Protein AF-A0A2G6D8C1-F1 (afdb_monomer_lite)

Secondary structure (DSSP, 8-state):
--HHHHHHHHHHHH-PPPPP--PPP---------------------------------PPPPPPPPEEEEEE-S-SEEETTSEEEEEEEEESTT--TT-EEE-TT-SSEEEEE---TTSEEEEEE-S--SSTT-EEEEEEE-SS-EEEEEEEEEHHHHHHHHS-TT---S-TTT----HHHHHHHHHHHTT------TTTS-B--TT-TTSHHHHTT--S--B--HHHHHHHHHH-HHHH-PPEEE-SSGGGTT--EEEEEESTTSS--EEEEE-SS-BSSS-GGGGGS--SEEEEEE--

Sequence (300 aa):
MPFNEFIAWLRGLFGGRIPPEIVTPTRPTETSPEPEPSAEDDPVAQQQDATSPIVEPTTPAIPPSPRIIAVDTDTDKVPLNQDVVFQVTTRPFAQYQGCTLDLSNTSGAVLVKDIDSNGCFTIRFTKASNTDNDTQAIRVSNADSTVDKRVTVSLMRLFWSNHPGRKNICDETRFANQCAIRMGSALEQSGIKIPLDRRILRRCTTEYRIYKHHKNGLVNGHILAAQELANWINTQTSLFGRRNIVHSKEEILGRSGVIFFRDGWGTTDHIDVWDGASLVGGFPSYFDADFKELWFWDIY

Structure (mmCIF, N/CA/C/O backbone):
data_AF-A0A2G6D8C1-F1
#
_entry.id   AF-A0A2G6D8C1-F1
#
loop_
_atom_site.group_PDB
_atom_site.id
_atom_site.type_symbol
_atom_site.label_atom_id
_atom_site.label_alt_id
_atom_site.label_comp_id
_atom_site.label_asym_id
_atom_site.label_entity_id
_atom_site.label_seq_id
_atom_site.pdbx_PDB_ins_code
_atom_site.Cartn_x
_atom_site.Cartn_y
_atom_site.Cartn_z
_atom_site.occupancy
_atom_site.B_iso_or_equiv
_atom_site.auth_seq_id
_atom_site.auth_comp_id
_atom_site.auth_asym_id
_atom_site.auth_atom_id
_atom_site.pdbx_PDB_model_num
ATOM 1 N N . MET A 1 1 ? 11.924 -10.929 -30.737 1.00 56.34 1 MET A N 1
ATOM 2 C CA . MET A 1 1 ? 10.640 -10.949 -31.469 1.00 56.34 1 MET A CA 1
ATOM 3 C C . MET A 1 1 ? 10.323 -9.527 -31.933 1.00 56.34 1 MET A C 1
ATOM 5 O O . MET A 1 1 ? 10.453 -8.620 -31.116 1.00 56.34 1 MET A O 1
ATOM 9 N N . PRO A 1 2 ? 9.988 -9.287 -33.212 1.00 59.53 2 PRO A N 1
ATOM 10 C CA . PRO A 1 2 ? 9.548 -7.980 -33.704 1.00 59.53 2 PRO A CA 1
ATOM 11 C C . PRO A 1 2 ? 8.230 -7.542 -33.044 1.00 59.53 2 PRO A C 1
ATOM 13 O O . PRO A 1 2 ? 7.376 -8.371 -32.746 1.00 59.53 2 PRO A O 1
ATOM 16 N N . PHE A 1 3 ? 8.025 -6.234 -32.866 1.00 46.84 3 PHE A N 1
ATOM 17 C CA . PHE A 1 3 ? 6.847 -5.663 -32.186 1.00 46.84 3 PHE A CA 1
ATOM 18 C C . PHE A 1 3 ? 5.498 -6.136 -32.769 1.00 46.84 3 PHE A C 1
ATOM 20 O O . PHE A 1 3 ? 4.549 -6.385 -32.029 1.00 46.84 3 PHE A O 1
ATOM 27 N N . ASN A 1 4 ? 5.427 -6.351 -34.086 1.00 46.88 4 ASN A N 1
ATOM 28 C CA . ASN A 1 4 ? 4.216 -6.850 -34.745 1.00 46.88 4 ASN A CA 1
ATOM 29 C C . ASN A 1 4 ? 3.903 -8.320 -34.406 1.00 46.88 4 ASN A C 1
ATOM 31 O O . ASN A 1 4 ? 2.733 -8.695 -34.365 1.00 46.88 4 ASN A O 1
ATOM 35 N N . GLU A 1 5 ? 4.915 -9.138 -34.106 1.00 54.38 5 GLU A N 1
ATOM 36 C CA . GLU A 1 5 ? 4.722 -10.526 -33.664 1.00 54.38 5 GLU A CA 1
ATOM 37 C C . GLU A 1 5 ? 4.299 -10.599 -32.191 1.00 54.38 5 GLU A C 1
ATOM 39 O O . GLU A 1 5 ? 3.484 -11.443 -31.832 1.00 54.38 5 GLU A O 1
ATOM 44 N N . PHE A 1 6 ? 4.748 -9.654 -31.359 1.00 61.19 6 PHE A N 1
ATOM 45 C CA . PHE A 1 6 ? 4.303 -9.529 -29.967 1.00 61.19 6 PHE A CA 1
ATOM 46 C C . PHE A 1 6 ? 2.809 -9.170 -29.863 1.00 61.19 6 PHE A C 1
ATOM 48 O O . PHE A 1 6 ? 2.074 -9.773 -29.080 1.00 61.19 6 PHE A O 1
ATOM 55 N N . ILE A 1 7 ? 2.321 -8.246 -30.702 1.00 67.06 7 ILE A N 1
ATOM 56 C CA . ILE A 1 7 ? 0.888 -7.902 -30.761 1.00 67.06 7 ILE A CA 1
ATOM 57 C C . ILE A 1 7 ? 0.048 -9.068 -31.310 1.00 67.06 7 ILE A C 1
ATOM 59 O O . ILE A 1 7 ? -1.071 -9.292 -30.845 1.00 67.06 7 ILE A O 1
ATOM 63 N N . ALA A 1 8 ? 0.574 -9.834 -32.270 1.00 53.88 8 ALA A N 1
ATOM 64 C CA . ALA A 1 8 ? -0.096 -11.030 -32.784 1.00 53.88 8 ALA A CA 1
ATOM 65 C C . ALA A 1 8 ? -0.181 -12.142 -31.724 1.00 53.88 8 ALA A C 1
ATOM 67 O O . ALA A 1 8 ? -1.237 -12.753 -31.556 1.00 53.88 8 ALA A O 1
ATOM 68 N N . TRP A 1 9 ? 0.891 -12.344 -30.957 1.00 76.25 9 TRP A N 1
ATOM 69 C CA . TRP A 1 9 ? 0.931 -13.280 -29.835 1.00 76.25 9 TRP A CA 1
ATOM 70 C C . TRP A 1 9 ? -0.060 -12.894 -28.722 1.00 76.25 9 TRP A C 1
ATOM 72 O O . TRP A 1 9 ? -0.832 -13.740 -28.270 1.00 76.25 9 TRP A O 1
ATOM 82 N N . LEU A 1 10 ? -0.147 -11.605 -28.366 1.00 62.72 10 LEU A N 1
ATOM 83 C CA . LEU A 1 10 ? -1.149 -11.093 -27.419 1.00 62.72 10 LEU A CA 1
ATOM 84 C C . LEU A 1 10 ? -2.589 -11.347 -27.889 1.00 62.72 10 LEU A C 1
ATOM 86 O O . LEU A 1 10 ? -3.431 -11.737 -27.088 1.00 62.72 10 LEU A O 1
ATOM 90 N N . ARG A 1 11 ? -2.896 -11.180 -29.182 1.00 62.97 11 ARG A N 1
ATOM 91 C CA . ARG A 1 11 ? -4.245 -11.463 -29.716 1.00 62.97 11 ARG A CA 1
ATOM 92 C C . ARG A 1 11 ? -4.599 -12.953 -29.679 1.00 62.97 11 ARG A C 1
ATOM 94 O O . ARG A 1 11 ? -5.762 -13.284 -29.465 1.00 62.97 11 ARG A O 1
ATOM 101 N N . GLY A 1 12 ? -3.614 -13.840 -29.836 1.00 55.44 12 GLY A N 1
ATOM 102 C CA . GLY A 1 12 ? -3.804 -15.291 -29.732 1.00 55.44 12 GLY A CA 1
ATOM 103 C C . GLY A 1 12 ? -4.161 -15.772 -28.321 1.00 55.44 12 GLY A C 1
ATOM 104 O O . GLY A 1 12 ? -4.880 -16.755 -28.180 1.00 55.44 12 GLY A O 1
ATOM 105 N N . LEU A 1 13 ? -3.728 -15.049 -27.284 1.00 65.81 13 LEU A N 1
ATOM 106 C CA . LEU A 1 13 ? -4.008 -15.364 -25.876 1.00 65.81 13 LEU A CA 1
ATOM 107 C C . LEU A 1 13 ? -5.434 -15.001 -25.417 1.00 65.81 13 LEU A C 1
ATOM 109 O O . LEU A 1 13 ? -5.901 -15.551 -24.423 1.00 65.81 13 LEU A O 1
ATOM 113 N N . PHE A 1 14 ? -6.141 -14.121 -26.138 1.00 61.50 14 PHE A N 1
ATOM 114 C CA . PHE A 1 14 ? -7.483 -13.638 -25.763 1.00 61.50 14 PHE A CA 1
ATOM 115 C C . PHE A 1 14 ? -8.594 -14.000 -26.769 1.00 61.50 14 PHE A C 1
ATOM 117 O O . PHE A 1 14 ? -9.757 -13.659 -26.555 1.00 61.50 14 PHE A O 1
ATOM 124 N N . GLY A 1 15 ? -8.272 -14.713 -27.852 1.00 40.88 15 GLY A N 1
ATOM 125 C CA . GLY A 1 15 ? -9.243 -15.228 -28.821 1.00 40.88 15 GLY A CA 1
ATOM 126 C C . GLY A 1 15 ? -9.859 -16.552 -28.369 1.00 40.88 15 GLY A C 1
ATOM 127 O O . GLY A 1 15 ? -9.472 -17.614 -28.853 1.00 40.88 15 GLY A O 1
ATOM 128 N N . GLY A 1 16 ? -10.805 -16.498 -27.429 1.00 41.66 16 GLY A N 1
ATOM 129 C CA . GLY A 1 16 ? -11.579 -17.662 -27.000 1.00 41.66 16 GLY A CA 1
ATOM 130 C C . GLY A 1 16 ? -12.301 -18.332 -28.174 1.00 41.66 16 GLY A C 1
ATOM 131 O O . GLY A 1 16 ? -13.046 -17.691 -28.914 1.00 41.66 16 GLY A O 1
ATOM 132 N N . ARG A 1 17 ? -12.077 -19.640 -28.332 1.00 38.19 17 ARG A N 1
ATOM 133 C CA . ARG A 1 17 ? -12.862 -20.523 -29.202 1.00 38.19 17 ARG A CA 1
ATOM 134 C C . ARG A 1 17 ? -14.336 -20.450 -28.790 1.00 38.19 17 ARG A C 1
ATOM 136 O O . ARG A 1 17 ? -14.666 -20.739 -27.644 1.00 38.19 17 ARG A O 1
ATOM 143 N N . ILE A 1 18 ? -15.198 -20.091 -29.735 1.00 41.97 18 ILE A N 1
ATOM 144 C CA . ILE A 1 18 ? -16.655 -20.207 -29.626 1.00 41.97 18 ILE A CA 1
ATOM 145 C C . ILE A 1 18 ? -17.001 -21.707 -29.516 1.00 41.97 18 ILE A C 1
ATOM 147 O O . ILE A 1 18 ? -16.607 -22.464 -30.407 1.00 41.97 18 ILE A O 1
ATOM 151 N N . PRO A 1 19 ? -17.681 -22.175 -28.453 1.00 43.44 19 PRO A N 1
ATOM 152 C CA . PRO A 1 19 ? -18.246 -23.520 -28.427 1.00 43.44 19 PRO A CA 1
ATOM 153 C C . PRO A 1 19 ? -19.487 -23.602 -29.341 1.00 43.44 19 PRO A C 1
ATOM 155 O O . PRO A 1 19 ? -20.157 -22.589 -29.546 1.00 43.44 19 PRO A O 1
ATOM 158 N N . PRO A 1 20 ? -19.795 -24.782 -29.910 1.00 39.19 20 PRO A N 1
ATOM 159 C CA . PRO A 1 20 ? -20.890 -24.942 -30.860 1.00 39.19 20 PRO A CA 1
ATOM 160 C C . PRO A 1 20 ? -22.269 -24.762 -30.208 1.00 39.19 20 PRO A C 1
ATOM 162 O O . PRO A 1 20 ? -22.457 -25.010 -29.017 1.00 39.19 20 PRO A O 1
ATOM 165 N N . GLU A 1 21 ? -23.211 -24.320 -31.044 1.00 35.81 21 GLU A N 1
ATOM 166 C CA . GLU A 1 21 ? -24.612 -24.001 -30.763 1.00 35.81 21 GLU A CA 1
ATOM 167 C C . GLU A 1 21 ? -25.330 -25.026 -29.874 1.00 35.81 21 GLU A C 1
ATOM 169 O O . GLU A 1 21 ? -25.431 -26.211 -30.194 1.00 35.81 21 GLU A O 1
ATOM 174 N N . ILE A 1 22 ? -25.918 -24.525 -28.785 1.00 40.38 22 ILE A N 1
ATOM 175 C CA . ILE A 1 22 ? -26.927 -25.243 -28.008 1.00 40.38 22 ILE A CA 1
ATOM 176 C C . ILE A 1 22 ? -28.282 -24.997 -28.676 1.00 40.38 22 ILE A C 1
ATOM 178 O O . ILE A 1 22 ? -28.821 -23.890 -28.665 1.00 40.38 22 ILE A O 1
ATOM 182 N N . VAL A 1 23 ? -28.820 -26.064 -29.258 1.00 41.88 23 VAL A N 1
ATOM 183 C CA . VAL A 1 23 ? -30.172 -26.146 -29.813 1.00 41.88 23 VAL A CA 1
ATOM 184 C C . VAL 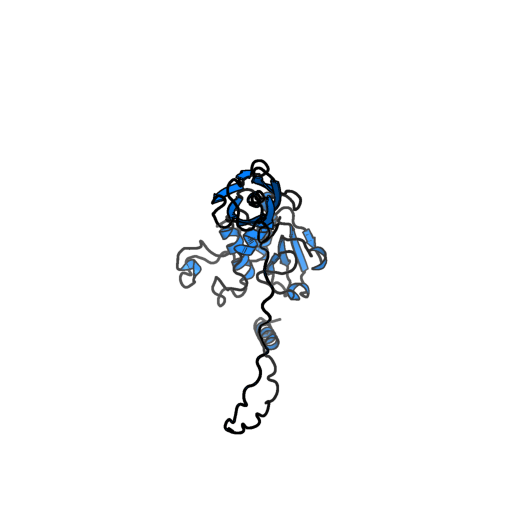A 1 23 ? -31.193 -25.912 -28.697 1.00 41.88 23 VAL A C 1
ATOM 186 O O . VAL A 1 23 ? -31.174 -26.581 -27.666 1.00 41.88 23 VAL A O 1
ATOM 189 N N . THR A 1 24 ? -32.093 -24.954 -28.909 1.00 40.19 24 THR A N 1
ATOM 190 C CA . THR A 1 24 ? -33.214 -24.642 -28.010 1.00 40.19 24 THR A CA 1
ATOM 191 C C . THR A 1 24 ? -34.396 -25.573 -28.303 1.00 40.19 24 THR A C 1
ATOM 193 O O . THR A 1 24 ? -34.836 -25.599 -29.453 1.00 40.19 24 THR A O 1
ATOM 196 N N . PRO A 1 25 ? -34.980 -26.281 -27.315 1.00 44.47 25 PRO A N 1
ATOM 197 C CA . PRO A 1 25 ? -36.287 -26.893 -27.474 1.00 44.47 25 PRO A CA 1
ATOM 198 C C . PRO A 1 25 ? -37.398 -26.036 -26.846 1.00 44.47 25 PRO A C 1
ATOM 200 O O . PRO A 1 25 ? -37.396 -25.690 -25.669 1.00 44.47 25 PRO A O 1
ATOM 203 N N . THR A 1 26 ? -38.327 -25.702 -27.732 1.00 38.97 26 THR A N 1
ATOM 204 C CA . THR A 1 26 ? -39.770 -25.455 -27.637 1.00 38.97 26 THR A CA 1
ATOM 205 C C . THR A 1 26 ? -40.463 -25.477 -26.262 1.00 38.97 26 THR A C 1
ATOM 207 O O . THR A 1 26 ? -40.450 -26.460 -25.527 1.00 38.97 26 THR A O 1
ATOM 210 N N . ARG A 1 27 ? -41.206 -24.391 -26.020 1.00 43.12 27 ARG A N 1
ATOM 211 C CA . ARG A 1 27 ? -42.230 -24.155 -24.987 1.00 43.12 27 ARG A CA 1
ATOM 212 C C . ARG A 1 27 ? -43.514 -24.978 -25.228 1.00 43.12 27 ARG A C 1
ATOM 214 O O . ARG A 1 27 ? -44.013 -24.952 -26.350 1.00 43.12 27 ARG A O 1
ATOM 221 N N . PRO A 1 28 ? -44.127 -25.553 -24.180 1.00 49.03 28 PRO A N 1
ATOM 222 C CA . PRO A 1 28 ? -45.581 -25.758 -24.083 1.00 49.03 28 PRO A CA 1
ATOM 223 C C . PRO A 1 28 ? -46.143 -24.886 -22.937 1.00 49.03 28 PRO A C 1
ATOM 225 O O . PRO A 1 28 ? -45.585 -24.852 -21.847 1.00 49.03 28 PRO A O 1
ATOM 228 N N . THR A 1 29 ? -47.021 -23.917 -23.201 1.00 39.59 29 THR A N 1
ATOM 229 C CA . THR A 1 29 ? -48.501 -23.993 -23.210 1.00 39.59 29 THR A CA 1
ATOM 230 C C . THR A 1 29 ? -49.124 -24.417 -21.872 1.00 39.59 29 THR A C 1
ATOM 232 O O . THR A 1 29 ? -49.172 -25.596 -21.548 1.00 39.59 29 THR A O 1
ATOM 235 N N . GLU A 1 30 ? -49.583 -23.394 -21.141 1.00 47.19 30 GLU A N 1
ATOM 236 C CA . GLU A 1 30 ? -50.831 -23.264 -20.361 1.00 47.19 30 GLU A CA 1
ATOM 237 C C . GLU A 1 30 ? -51.631 -24.518 -19.967 1.00 47.19 30 GLU A C 1
ATOM 239 O O . GLU A 1 30 ? -52.095 -25.284 -20.812 1.00 47.19 30 GLU A O 1
ATOM 244 N N . THR A 1 31 ? -51.962 -24.616 -18.673 1.00 40.16 31 THR A N 1
ATOM 245 C CA . THR A 1 31 ? -53.230 -25.207 -18.219 1.00 40.16 31 THR A CA 1
ATOM 246 C C . THR A 1 31 ? -53.672 -24.608 -16.872 1.00 40.16 31 THR A C 1
ATOM 248 O O . THR A 1 31 ? -52.849 -24.278 -16.023 1.00 40.16 31 THR A O 1
ATOM 251 N N . SER A 1 32 ? -54.990 -24.418 -16.774 1.00 51.19 32 SER A N 1
ATOM 252 C CA . SER A 1 32 ? -55.817 -23.714 -15.775 1.00 51.19 32 SER A CA 1
ATOM 253 C C . SER A 1 32 ? -55.845 -24.327 -14.353 1.00 51.19 32 SER A C 1
ATOM 255 O O . SER A 1 32 ? -55.352 -25.440 -14.176 1.00 51.19 32 SER A O 1
ATOM 257 N N . PRO A 1 33 ? -56.465 -23.643 -13.358 1.00 68.88 33 PRO A N 1
ATOM 258 C CA . PRO A 1 33 ? -56.475 -24.020 -11.939 1.00 68.88 33 PRO A CA 1
ATOM 259 C C . PRO A 1 33 ? -57.755 -24.760 -11.501 1.00 68.88 33 PRO A C 1
ATOM 261 O O . PRO A 1 33 ? -58.812 -24.531 -12.083 1.00 68.88 33 PRO A O 1
ATOM 264 N N . GLU A 1 34 ? -57.673 -25.563 -10.429 1.00 52.03 34 GLU A N 1
ATOM 265 C CA . GLU A 1 34 ? -58.819 -26.053 -9.623 1.00 52.03 34 GLU A CA 1
ATOM 266 C C . GLU A 1 34 ? -58.341 -26.783 -8.328 1.00 52.03 34 GLU A C 1
ATOM 268 O O . GLU A 1 34 ? -57.154 -27.104 -8.250 1.00 52.03 34 GLU A O 1
ATOM 273 N N . PRO A 1 35 ? -59.203 -27.114 -7.336 1.00 59.59 35 PRO A N 1
ATOM 274 C CA . PRO A 1 35 ? -59.754 -26.257 -6.274 1.00 59.59 35 PRO A CA 1
ATOM 275 C C . PRO A 1 35 ? -59.351 -26.687 -4.833 1.00 59.59 35 PRO A C 1
ATOM 277 O O . PRO A 1 35 ? -58.668 -27.687 -4.620 1.00 59.59 35 PRO A O 1
ATOM 280 N N . GLU A 1 36 ? -59.818 -25.912 -3.841 1.00 48.81 36 GLU A N 1
ATOM 281 C CA . GLU A 1 36 ? -59.817 -26.200 -2.390 1.00 48.81 36 GLU A CA 1
ATOM 282 C C . GLU A 1 36 ? -60.508 -27.523 -2.004 1.00 48.81 36 GLU A C 1
ATOM 284 O O . GLU A 1 36 ? -61.410 -27.989 -2.706 1.00 48.81 36 GLU A O 1
ATOM 289 N N . PRO A 1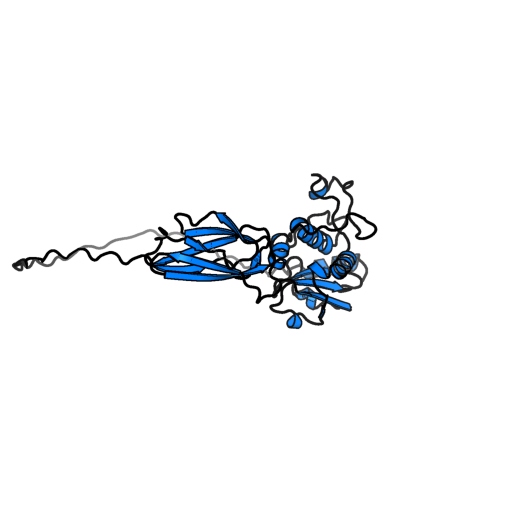 37 ? -60.190 -28.042 -0.801 1.00 60.34 37 PRO A N 1
ATOM 290 C CA . PRO A 1 37 ? -61.265 -28.460 0.104 1.00 60.34 37 PRO A CA 1
ATOM 291 C C . PRO A 1 37 ? -61.064 -28.080 1.594 1.00 60.34 37 PRO A C 1
ATOM 293 O O . PRO A 1 37 ? -60.030 -28.351 2.198 1.00 60.34 37 PRO A O 1
ATOM 296 N N . SER A 1 38 ? -62.117 -27.455 2.143 1.00 47.47 38 SER A N 1
ATOM 297 C CA . SER A 1 38 ? -62.891 -27.769 3.372 1.00 47.47 38 SER A CA 1
ATOM 298 C C . SER A 1 38 ? -62.220 -28.204 4.696 1.00 47.47 38 SER A C 1
ATOM 300 O O . SER A 1 38 ? -61.651 -29.285 4.776 1.00 47.47 38 SER A O 1
ATOM 302 N N . ALA A 1 39 ? -62.442 -27.365 5.724 1.00 48.66 39 ALA A N 1
ATOM 303 C CA . ALA A 1 39 ? -63.201 -27.561 6.987 1.00 48.66 39 ALA A CA 1
ATOM 304 C C . ALA A 1 39 ? -63.066 -28.833 7.870 1.00 48.66 39 ALA A C 1
ATOM 306 O O . ALA A 1 39 ? -62.891 -29.932 7.364 1.00 48.66 39 ALA A O 1
ATOM 307 N N . GLU A 1 40 ? -63.342 -28.607 9.174 1.00 46.12 40 GLU A N 1
ATOM 308 C CA . GLU A 1 40 ? -63.543 -29.537 10.323 1.00 46.12 40 GLU A CA 1
ATOM 309 C C . GLU A 1 40 ? -62.249 -29.838 11.128 1.00 46.12 40 GLU A C 1
ATOM 311 O O . GLU A 1 40 ? -61.198 -30.075 10.546 1.00 46.12 40 GLU A O 1
ATOM 316 N N . ASP A 1 41 ? -62.152 -29.766 12.466 1.00 45.41 41 ASP A N 1
ATOM 317 C CA . ASP A 1 41 ? -63.124 -29.764 13.571 1.00 45.41 41 ASP A CA 1
ATOM 318 C C . ASP A 1 41 ? -62.557 -29.066 14.834 1.00 45.41 41 ASP A C 1
ATOM 320 O O . ASP A 1 41 ? -61.359 -29.133 15.125 1.00 45.41 41 ASP A O 1
ATOM 324 N N . ASP A 1 42 ? -63.454 -28.465 15.624 1.00 50.62 42 ASP A N 1
ATOM 325 C CA . ASP A 1 42 ? -63.235 -28.015 17.007 1.00 50.62 42 ASP A CA 1
ATOM 326 C C . ASP A 1 42 ? -63.128 -29.201 17.989 1.00 50.62 42 ASP A C 1
ATOM 328 O O . ASP A 1 42 ? -63.874 -30.177 17.872 1.00 50.62 42 ASP A O 1
ATOM 332 N N . PRO A 1 43 ? -62.359 -29.056 19.087 1.00 58.41 43 PRO A N 1
ATOM 333 C CA . PRO A 1 43 ? -62.796 -29.644 20.346 1.00 58.41 43 PRO A CA 1
ATOM 334 C C . PRO A 1 43 ? -62.784 -28.649 21.516 1.00 58.41 43 PRO A C 1
ATOM 336 O O . PRO A 1 43 ? -61.752 -28.162 21.967 1.00 58.41 43 PRO A O 1
ATOM 339 N N . VAL A 1 44 ? -63.998 -28.429 22.025 1.00 47.25 44 VAL A N 1
ATOM 340 C CA . VAL A 1 44 ? -64.415 -28.493 23.437 1.00 47.25 44 VAL A CA 1
ATOM 341 C C . VAL A 1 44 ? -63.463 -27.890 24.478 1.00 47.25 44 VAL A C 1
ATOM 343 O O . VAL A 1 44 ? -62.494 -28.496 24.933 1.00 47.25 44 VAL A O 1
ATOM 346 N N . ALA A 1 45 ? -63.879 -26.724 24.972 1.00 51.19 45 ALA A N 1
ATOM 347 C CA . ALA A 1 45 ? -63.386 -26.093 26.184 1.00 51.19 45 ALA A CA 1
ATOM 348 C C . ALA A 1 45 ? -63.598 -26.979 27.428 1.00 51.19 45 ALA A C 1
ATOM 350 O O . ALA A 1 45 ? -64.725 -27.346 27.763 1.00 51.19 45 ALA A O 1
ATOM 351 N N . GLN A 1 46 ? -62.515 -27.239 28.164 1.00 45.31 46 GLN A N 1
ATOM 352 C CA . GLN A 1 46 ? -62.569 -27.617 29.574 1.00 45.31 46 GLN A CA 1
ATOM 353 C C . GLN A 1 46 ? -62.171 -26.406 30.424 1.00 45.31 46 GLN A C 1
ATOM 355 O O . GLN A 1 46 ? -61.022 -25.970 30.418 1.00 45.31 46 GLN A O 1
ATOM 360 N N . GLN A 1 47 ? -63.147 -25.859 31.149 1.00 52.84 47 GLN A N 1
ATOM 361 C CA . GLN A 1 47 ? -62.931 -24.919 32.246 1.00 52.84 47 GLN A CA 1
ATOM 362 C C . GLN A 1 47 ? -62.219 -25.656 33.387 1.00 52.84 47 GLN A C 1
ATOM 364 O O . GLN A 1 47 ? -62.808 -26.518 34.036 1.00 52.84 47 GLN A O 1
ATOM 369 N N . GLN A 1 48 ? -60.951 -25.318 33.619 1.00 50.34 48 GLN A N 1
ATOM 370 C CA . GLN A 1 48 ? -60.245 -25.627 34.859 1.00 50.34 48 GLN A CA 1
ATOM 371 C C . GLN A 1 48 ? -60.208 -24.367 35.726 1.00 50.34 48 GLN A C 1
ATOM 373 O O . GLN A 1 48 ? -59.765 -23.308 35.281 1.00 50.34 48 GLN A O 1
ATOM 378 N N . ASP A 1 49 ? -60.703 -24.502 36.956 1.00 52.44 49 ASP A N 1
ATOM 379 C CA . ASP A 1 49 ? -60.667 -23.481 37.998 1.00 52.44 49 ASP A CA 1
ATOM 380 C C . ASP A 1 49 ? -59.224 -23.051 38.291 1.00 52.44 49 ASP A C 1
ATOM 382 O O . ASP A 1 49 ? -58.402 -23.824 38.788 1.00 52.44 49 ASP A O 1
ATOM 386 N N . ALA A 1 50 ? -58.924 -21.789 37.987 1.00 47.69 50 ALA A N 1
ATOM 387 C CA . ALA A 1 50 ? -57.656 -21.152 38.295 1.00 47.69 50 ALA A CA 1
ATOM 388 C C . ALA A 1 50 ? -57.731 -20.481 39.675 1.00 47.69 50 ALA A C 1
ATOM 390 O O . ALA A 1 50 ? -58.166 -19.338 39.814 1.00 47.69 50 ALA A O 1
ATOM 391 N N . THR A 1 51 ? -57.251 -21.166 40.713 1.00 53.34 51 THR A N 1
ATOM 392 C CA . THR A 1 51 ? -56.736 -20.487 41.909 1.00 53.34 51 THR A CA 1
ATOM 393 C C . THR A 1 51 ? -55.451 -19.759 41.525 1.00 53.34 51 THR A C 1
ATOM 395 O O . THR A 1 51 ? -54.388 -20.374 41.445 1.00 53.34 51 THR A O 1
ATOM 398 N N . SER A 1 52 ? -55.560 -18.457 41.250 1.00 55.25 52 SER A N 1
ATOM 399 C CA . SER A 1 52 ? -54.426 -17.573 40.973 1.00 55.25 52 SER A CA 1
ATOM 400 C C . SER A 1 52 ? -53.439 -17.578 42.147 1.00 55.25 52 SER A C 1
ATOM 402 O O . SER A 1 52 ? -53.802 -17.121 43.235 1.00 55.25 52 SER A O 1
ATOM 404 N N . PRO A 1 53 ? -52.192 -18.049 41.967 1.00 63.28 53 PRO A N 1
ATOM 405 C CA . PRO A 1 53 ? -51.150 -17.783 42.940 1.00 63.28 53 PRO A CA 1
ATOM 406 C C . PRO A 1 53 ? -50.890 -16.274 42.957 1.00 63.28 53 PRO A C 1
ATOM 408 O O . PRO A 1 53 ? -50.813 -15.626 41.912 1.00 63.28 53 PRO A O 1
ATOM 411 N N . ILE A 1 54 ? -50.779 -15.711 44.157 1.00 65.38 54 ILE A N 1
ATOM 412 C CA . ILE A 1 54 ? -50.304 -14.345 44.369 1.00 65.38 54 ILE A CA 1
ATOM 413 C C . ILE A 1 54 ? -48.878 -14.301 43.808 1.00 65.38 54 ILE A C 1
ATOM 415 O O . ILE A 1 54 ? -47.949 -14.824 44.417 1.00 65.38 54 ILE A O 1
ATOM 419 N N . VAL A 1 55 ? -48.730 -13.753 42.598 1.00 63.59 55 VAL A N 1
ATOM 420 C CA . VAL A 1 55 ? -47.434 -13.527 41.957 1.00 63.59 55 VAL A CA 1
ATOM 421 C C . VAL A 1 55 ? -46.740 -12.440 42.764 1.00 63.59 55 VAL A C 1
ATOM 423 O O . VAL A 1 55 ? -47.115 -11.269 42.708 1.00 63.59 55 VAL A O 1
ATOM 426 N N . GLU A 1 56 ? -45.767 -12.853 43.568 1.00 68.88 56 GLU A N 1
ATOM 427 C CA . GLU A 1 56 ? -44.854 -11.951 44.259 1.00 68.88 56 GLU A CA 1
ATOM 428 C C . GLU A 1 56 ? -44.234 -11.005 43.211 1.00 68.88 56 GLU A C 1
ATOM 430 O O . GLU A 1 56 ? -43.768 -11.487 42.170 1.00 68.88 56 GLU A O 1
ATOM 435 N N . PRO A 1 57 ? -44.267 -9.672 43.413 1.00 66.38 57 PRO A N 1
ATOM 436 C CA . PRO A 1 57 ? -43.757 -8.721 42.435 1.00 66.38 57 PRO A CA 1
ATOM 437 C C . PRO A 1 57 ? -42.275 -9.006 42.212 1.00 66.38 57 PRO A C 1
ATOM 439 O O . PRO A 1 57 ? -41.433 -8.742 43.067 1.00 66.38 57 PRO A O 1
ATOM 442 N N . THR A 1 58 ? -41.963 -9.596 41.061 1.00 67.44 58 THR A N 1
ATOM 443 C CA . THR A 1 58 ? -40.596 -9.936 40.693 1.00 67.44 58 THR A CA 1
ATOM 444 C C . THR A 1 58 ? -39.856 -8.621 40.500 1.00 67.44 58 THR A C 1
ATOM 446 O O . THR A 1 58 ? -40.142 -7.880 39.558 1.00 67.44 58 THR A O 1
ATOM 449 N N . THR A 1 59 ? -38.950 -8.293 41.424 1.00 75.81 59 THR A N 1
ATOM 450 C CA . THR A 1 59 ? -38.069 -7.128 41.306 1.00 75.81 59 THR A CA 1
ATOM 451 C C . THR A 1 59 ? -37.451 -7.144 39.906 1.00 75.81 59 THR A C 1
ATOM 453 O O . THR A 1 59 ? -36.850 -8.162 39.548 1.00 75.81 59 THR A O 1
ATOM 456 N N . PRO A 1 60 ? -37.606 -6.079 39.094 1.00 74.62 60 PRO A N 1
ATOM 457 C CA . PRO A 1 60 ? -37.060 -6.053 37.745 1.00 74.62 60 PRO A CA 1
ATOM 458 C C . PRO A 1 60 ? -35.569 -6.372 37.813 1.00 74.62 60 PRO A C 1
ATOM 460 O O . PRO A 1 60 ? -34.819 -5.679 38.506 1.00 74.62 60 PRO A O 1
ATOM 463 N N . ALA A 1 61 ? -35.147 -7.449 37.148 1.00 78.19 61 ALA A N 1
ATOM 464 C CA . ALA A 1 61 ? -33.741 -7.808 37.098 1.00 78.19 61 ALA A CA 1
ATOM 465 C C . ALA A 1 61 ? -32.972 -6.622 36.505 1.00 78.19 61 ALA A C 1
ATOM 467 O O . ALA A 1 61 ? -33.313 -6.141 35.421 1.00 78.19 61 ALA A O 1
ATOM 468 N N . ILE A 1 62 ? -31.973 -6.126 37.238 1.00 80.31 62 ILE A N 1
ATOM 469 C CA . ILE A 1 62 ? -31.124 -5.031 36.770 1.00 80.31 62 ILE A CA 1
ATOM 470 C C . ILE A 1 62 ? -30.518 -5.483 35.435 1.00 80.31 62 ILE A C 1
ATOM 472 O O . ILE A 1 62 ? -29.915 -6.562 35.391 1.00 80.31 62 ILE A O 1
ATOM 476 N N . PRO A 1 63 ? -30.700 -4.721 34.342 1.00 78.50 63 PRO A N 1
ATOM 477 C CA . PRO A 1 63 ? -30.135 -5.100 33.060 1.00 78.50 63 PRO A CA 1
ATOM 478 C C . PRO A 1 63 ? -28.612 -5.227 33.204 1.00 78.50 63 PRO A C 1
ATOM 480 O O . PRO A 1 63 ? -27.993 -4.395 33.872 1.00 78.50 63 PRO A O 1
ATOM 483 N N . PRO A 1 64 ? -27.998 -6.272 32.624 1.00 84.44 64 PRO A N 1
ATOM 484 C CA . PRO A 1 64 ? -26.563 -6.479 32.746 1.00 84.44 64 PRO A CA 1
ATOM 485 C C . PRO A 1 64 ? -25.815 -5.280 32.163 1.00 84.44 64 PRO A C 1
ATOM 487 O O . PRO A 1 64 ? -26.142 -4.825 31.064 1.00 84.44 64 PRO A O 1
ATOM 490 N N . SER A 1 65 ? -24.808 -4.788 32.888 1.00 89.50 65 SER A N 1
ATOM 491 C CA . SER A 1 65 ? -23.988 -3.672 32.423 1.00 89.50 65 SER A CA 1
ATOM 492 C C . SER A 1 65 ? -23.300 -4.007 31.091 1.00 89.50 65 SER A C 1
ATOM 494 O O . SER A 1 65 ? -22.856 -5.150 30.904 1.00 89.50 65 SER A O 1
ATOM 496 N N . PRO A 1 66 ? -23.194 -3.041 30.161 1.00 94.00 66 PRO A N 1
ATOM 497 C CA . PRO A 1 66 ? -22.573 -3.267 28.865 1.00 94.00 66 PRO A CA 1
ATOM 498 C C . PRO A 1 66 ? -21.100 -3.636 29.003 1.00 94.00 66 PRO A C 1
ATOM 500 O O . PRO A 1 66 ? -20.326 -2.952 29.667 1.00 94.00 66 PRO A O 1
ATOM 503 N N . ARG A 1 67 ? -20.683 -4.685 28.299 1.00 97.06 67 ARG A N 1
ATOM 504 C CA . ARG A 1 67 ? -19.280 -5.095 28.180 1.00 97.06 67 ARG A CA 1
ATOM 505 C C . ARG A 1 67 ? -18.817 -5.000 26.739 1.00 97.06 67 ARG A C 1
ATOM 507 O O . ARG A 1 67 ? -19.537 -5.410 25.832 1.00 97.06 67 ARG A O 1
ATOM 514 N N . ILE A 1 68 ? -17.605 -4.510 26.533 1.00 98.00 68 ILE A N 1
ATOM 515 C CA . ILE A 1 68 ? -16.909 -4.521 25.251 1.00 98.00 68 ILE A CA 1
ATOM 516 C C . ILE A 1 68 ? -16.393 -5.937 25.008 1.00 98.00 68 ILE A C 1
ATOM 518 O O . ILE A 1 68 ? -15.788 -6.556 25.881 1.00 98.00 68 ILE A O 1
ATOM 522 N N . ILE A 1 69 ? -16.674 -6.455 23.819 1.00 98.00 69 ILE A N 1
ATOM 523 C 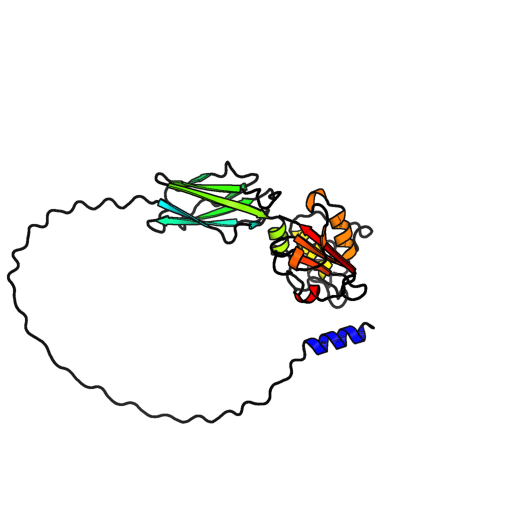CA . ILE A 1 69 ? -16.322 -7.810 23.396 1.00 98.00 69 ILE A CA 1
ATOM 524 C C . ILE A 1 69 ? -15.180 -7.773 22.385 1.00 98.00 69 ILE A C 1
ATOM 526 O O . ILE A 1 69 ? -14.282 -8.606 22.456 1.00 98.00 69 ILE A O 1
ATOM 530 N N . ALA A 1 70 ? -15.204 -6.810 21.461 1.00 97.75 70 ALA A N 1
ATOM 531 C CA . ALA A 1 70 ? -14.197 -6.680 20.418 1.00 97.75 70 ALA A CA 1
ATOM 532 C C . ALA A 1 70 ? -14.083 -5.237 19.915 1.00 97.75 70 ALA A C 1
ATOM 534 O O . ALA A 1 70 ? -15.001 -4.427 20.080 1.00 97.75 70 ALA A O 1
ATOM 535 N N . VAL A 1 71 ? -12.948 -4.956 19.280 1.00 98.25 71 VAL A N 1
ATOM 536 C CA . VAL A 1 71 ? -12.693 -3.756 18.485 1.00 98.25 71 VAL A CA 1
ATOM 537 C C . VAL A 1 71 ? -12.082 -4.230 17.173 1.00 98.25 71 VAL A C 1
ATOM 539 O O . VAL A 1 71 ? -10.986 -4.788 17.176 1.00 98.25 71 VAL A O 1
ATOM 542 N N . ASP A 1 72 ? -12.781 -4.020 16.066 1.00 98.00 72 ASP A N 1
ATOM 543 C CA . ASP A 1 72 ? -12.424 -4.581 14.763 1.00 98.00 72 ASP A CA 1
ATOM 544 C C . ASP A 1 72 ? -12.217 -3.497 13.705 1.00 98.00 72 ASP A C 1
ATOM 546 O O . ASP A 1 72 ? -12.665 -2.362 13.841 1.00 98.00 72 ASP A O 1
ATOM 550 N N . THR A 1 73 ? -11.505 -3.857 12.644 1.00 97.19 73 THR A N 1
ATOM 551 C CA . THR A 1 73 ? -11.320 -3.076 11.416 1.00 97.19 73 THR A CA 1
ATOM 552 C C . THR A 1 73 ? -11.090 -4.066 10.271 1.00 97.19 73 THR A C 1
ATOM 554 O O . THR A 1 73 ? -10.882 -5.254 10.526 1.00 97.19 73 THR A O 1
ATOM 557 N N . ASP A 1 74 ? -11.103 -3.608 9.021 1.00 92.94 74 ASP A N 1
ATOM 558 C CA . ASP A 1 74 ? -11.038 -4.483 7.840 1.00 92.94 74 ASP A CA 1
ATOM 559 C C . ASP A 1 74 ? -9.763 -5.348 7.781 1.00 92.94 74 ASP A C 1
ATOM 561 O O . ASP A 1 74 ? -9.745 -6.409 7.158 1.00 92.94 74 ASP A O 1
ATOM 565 N N . THR A 1 75 ? -8.663 -4.885 8.383 1.00 90.62 75 THR A N 1
ATOM 566 C CA . THR A 1 75 ? -7.352 -5.548 8.343 1.00 90.62 75 THR A CA 1
ATOM 567 C C . THR A 1 75 ? -6.452 -5.063 9.476 1.00 90.62 75 THR A C 1
ATOM 569 O O . THR A 1 75 ? -6.439 -3.880 9.808 1.00 90.62 75 THR A O 1
ATOM 572 N N . ASP A 1 76 ? -5.606 -5.946 10.005 1.00 92.44 76 ASP A N 1
ATOM 573 C CA . ASP A 1 76 ? -4.609 -5.580 11.021 1.00 92.44 76 ASP A CA 1
ATOM 574 C C . ASP A 1 76 ? -3.440 -4.763 10.442 1.00 92.44 76 ASP A C 1
ATOM 576 O O . ASP A 1 76 ? -2.701 -4.129 11.188 1.00 92.44 76 ASP A O 1
ATOM 580 N N . LYS A 1 77 ? -3.282 -4.724 9.113 1.00 91.31 77 LYS A N 1
ATOM 581 C CA . LYS A 1 77 ? -2.366 -3.807 8.410 1.00 91.31 77 LYS A CA 1
ATOM 582 C C . LYS A 1 77 ? -3.159 -2.633 7.843 1.00 91.31 77 LYS A C 1
ATOM 584 O O . LYS A 1 77 ? -3.855 -2.810 6.841 1.00 91.31 77 LYS A O 1
ATOM 589 N N . VAL A 1 78 ? -3.055 -1.461 8.463 1.00 93.50 78 VAL A N 1
ATOM 590 C CA . VAL A 1 78 ? -3.862 -0.267 8.152 1.00 93.50 78 VAL A CA 1
ATOM 591 C C . VAL A 1 78 ? -3.057 0.764 7.351 1.00 93.50 78 VAL A C 1
ATOM 593 O O . VAL A 1 78 ? -1.854 0.870 7.560 1.00 93.50 78 VAL A O 1
ATOM 596 N N . PRO A 1 79 ? -3.652 1.530 6.422 1.00 93.19 79 PRO A N 1
ATOM 597 C CA . PRO A 1 79 ? -2.905 2.472 5.585 1.00 93.19 79 PRO A CA 1
ATOM 598 C C . PRO A 1 79 ? -2.367 3.689 6.357 1.00 93.19 79 PRO A C 1
ATOM 600 O O . PRO A 1 79 ? -3.047 4.277 7.199 1.00 93.19 79 PRO A O 1
ATOM 603 N N . LEU A 1 80 ? -1.152 4.118 6.008 1.00 93.12 80 LEU A N 1
ATOM 604 C CA . LEU A 1 80 ? -0.590 5.401 6.438 1.00 93.12 80 LEU A CA 1
ATOM 605 C C . LEU A 1 80 ? -1.375 6.582 5.833 1.00 93.12 80 LEU A C 1
ATOM 607 O O . LEU A 1 80 ? -1.766 6.541 4.672 1.00 93.12 80 LEU A O 1
ATOM 611 N N . ASN A 1 81 ? -1.540 7.671 6.587 1.00 92.25 81 ASN A N 1
ATOM 612 C CA . ASN A 1 81 ? -2.130 8.948 6.159 1.00 92.25 81 ASN A CA 1
ATOM 613 C C . ASN A 1 81 ? -3.546 8.854 5.559 1.00 92.25 81 ASN A C 1
ATOM 615 O O . ASN A 1 81 ? -3.980 9.769 4.859 1.00 92.25 81 ASN A O 1
ATOM 619 N N . GLN A 1 82 ? -4.277 7.782 5.857 1.00 93.31 82 GLN A N 1
ATOM 620 C CA . GLN A 1 82 ? -5.677 7.599 5.481 1.00 93.31 82 GLN A CA 1
ATOM 621 C C . GLN A 1 82 ? -6.539 7.406 6.728 1.00 93.31 82 GLN A C 1
ATOM 623 O O . GLN A 1 82 ? -6.041 7.047 7.797 1.00 93.31 82 GLN A O 1
ATOM 628 N N . ASP A 1 83 ? -7.829 7.690 6.580 1.00 97.12 83 ASP A N 1
ATOM 629 C CA . ASP A 1 83 ? -8.816 7.498 7.635 1.00 97.12 83 ASP A CA 1
ATOM 630 C C . ASP A 1 83 ? -9.173 6.019 7.730 1.00 97.12 83 ASP A C 1
ATOM 632 O O . ASP A 1 83 ? -9.597 5.407 6.751 1.00 97.12 83 ASP A O 1
ATOM 636 N N . VAL A 1 84 ? -8.980 5.448 8.916 1.00 97.06 84 VAL A N 1
ATOM 637 C CA . VAL A 1 84 ? -9.228 4.038 9.204 1.00 97.06 84 VAL A CA 1
ATOM 638 C C . VAL A 1 84 ? -10.406 3.949 10.154 1.00 97.06 84 VAL A C 1
ATOM 640 O O . VAL A 1 84 ? -10.375 4.530 11.242 1.00 97.06 84 VAL A O 1
ATOM 643 N N . VAL A 1 85 ? -11.449 3.238 9.733 1.00 98.19 85 VAL A N 1
ATOM 644 C CA . VAL A 1 85 ? -12.656 3.029 10.533 1.00 98.19 85 VAL A CA 1
ATOM 645 C C . VAL A 1 85 ? -12.489 1.782 11.392 1.00 98.19 85 VAL A C 1
ATOM 647 O O . VAL A 1 85 ? -12.030 0.740 10.921 1.00 98.19 85 VAL A O 1
ATOM 650 N N . PHE A 1 86 ? -12.881 1.907 12.654 1.00 98.50 86 PHE A N 1
ATOM 651 C CA . PHE A 1 86 ? -12.924 0.824 13.624 1.00 98.50 86 PHE A CA 1
ATOM 652 C C . PHE A 1 86 ? -14.340 0.678 14.175 1.00 98.50 86 PHE A C 1
ATOM 654 O O . PHE A 1 86 ? -15.049 1.674 14.327 1.00 98.50 86 PHE A O 1
ATOM 661 N N . GLN A 1 87 ? -14.722 -0.552 14.505 1.00 98.50 87 GLN A N 1
ATOM 662 C CA . GLN A 1 87 ? -16.030 -0.916 15.038 1.00 98.50 87 GLN A CA 1
ATOM 663 C C . GLN A 1 87 ? -15.878 -1.529 16.429 1.00 98.50 87 GLN A C 1
ATOM 665 O O . GLN A 1 87 ? -15.202 -2.542 16.602 1.00 98.50 87 GLN A O 1
ATOM 670 N N . VAL A 1 88 ? -16.556 -0.952 17.417 1.00 98.44 88 VAL A N 1
ATOM 671 C CA . VAL A 1 88 ? -16.696 -1.539 18.752 1.00 98.44 88 VAL A CA 1
ATOM 672 C C . VAL A 1 88 ? -17.875 -2.511 18.750 1.00 98.44 88 VAL A C 1
ATOM 674 O O . VAL A 1 88 ? -18.968 -2.178 18.285 1.00 98.44 88 VAL A O 1
ATOM 677 N N . THR A 1 89 ? -17.681 -3.698 19.316 1.00 98.38 89 THR A N 1
ATOM 678 C CA . THR A 1 89 ? -18.749 -4.676 19.558 1.00 98.38 89 THR A CA 1
ATOM 679 C C . THR A 1 89 ? -18.977 -4.811 21.055 1.00 98.38 89 THR A C 1
ATOM 681 O O . THR A 1 89 ? -18.034 -5.082 21.800 1.00 98.38 89 THR A O 1
ATOM 684 N N . THR A 1 90 ? -20.223 -4.654 21.506 1.00 98.00 90 THR A N 1
ATOM 685 C CA . THR A 1 90 ? -20.598 -4.760 22.924 1.00 98.00 90 THR A CA 1
ATOM 686 C C . THR A 1 90 ? -21.664 -5.827 23.172 1.00 98.00 90 THR A C 1
ATOM 688 O O . THR A 1 90 ? -22.324 -6.314 22.251 1.00 98.00 90 THR A O 1
ATOM 691 N N . ARG A 1 91 ? -21.808 -6.231 24.437 1.00 96.56 91 ARG A N 1
ATOM 692 C CA . ARG A 1 91 ? -22.879 -7.092 24.942 1.00 96.56 91 ARG A CA 1
ATOM 693 C C . ARG A 1 91 ? -23.482 -6.453 26.205 1.00 96.56 91 ARG A C 1
ATOM 695 O O . ARG A 1 91 ? -22.743 -6.318 27.178 1.00 96.56 91 ARG A O 1
ATOM 702 N N . PRO A 1 92 ? -24.790 -6.127 26.235 1.00 94.94 92 PRO A N 1
ATOM 703 C CA . PRO A 1 92 ? -25.757 -6.219 25.132 1.00 94.94 92 PRO A CA 1
ATOM 704 C C . PRO A 1 92 ? -25.353 -5.390 23.901 1.00 94.94 92 PRO A C 1
ATOM 706 O O . PRO A 1 92 ? -24.583 -4.442 24.021 1.00 94.94 92 PRO A O 1
ATOM 709 N N . PHE A 1 93 ? -25.834 -5.785 22.718 1.00 95.94 93 PHE A N 1
ATOM 710 C CA . PHE A 1 93 ? -25.460 -5.146 21.452 1.00 95.94 93 PHE A CA 1
ATOM 711 C C . PHE A 1 93 ? -25.872 -3.667 21.414 1.00 95.94 93 PHE A C 1
ATOM 713 O O . PHE A 1 93 ? -26.879 -3.286 22.011 1.00 95.94 93 PHE A O 1
ATOM 720 N N . ALA A 1 94 ? -25.106 -2.858 20.677 1.00 95.31 94 ALA A N 1
ATOM 721 C CA . ALA A 1 94 ? -25.344 -1.430 20.462 1.00 95.31 94 ALA A CA 1
ATOM 722 C C . ALA A 1 94 ? -25.348 -0.557 21.734 1.00 95.31 94 ALA A C 1
ATOM 724 O O . ALA A 1 94 ? -25.958 0.510 21.767 1.00 95.31 94 ALA A O 1
ATOM 725 N N . GLN A 1 95 ? -24.652 -0.984 22.790 1.00 96.56 95 GLN A N 1
ATOM 726 C CA . GLN A 1 95 ? -24.480 -0.189 24.007 1.00 96.56 95 GLN A CA 1
ATOM 727 C C . GLN A 1 95 ? -23.059 0.368 24.093 1.00 96.56 95 GLN A C 1
ATOM 729 O O . GLN A 1 95 ? -22.160 -0.314 24.577 1.00 96.56 95 GLN A O 1
ATOM 734 N N . TYR A 1 96 ? -22.858 1.597 23.610 1.00 96.81 96 TYR A N 1
ATOM 735 C CA . TYR A 1 96 ? -21.537 2.249 23.533 1.00 96.81 96 TYR A CA 1
ATOM 736 C C . TYR A 1 96 ? -21.357 3.400 24.529 1.00 96.81 96 TYR A C 1
ATOM 738 O O . TYR A 1 96 ? -20.284 3.996 24.609 1.00 96.81 96 TYR A O 1
ATOM 746 N N . GLN A 1 97 ? -22.396 3.731 25.301 1.00 94.31 97 GLN A N 1
ATOM 747 C CA . GLN A 1 97 ? -22.337 4.817 26.274 1.00 94.31 97 GLN A CA 1
ATOM 748 C C . GLN A 1 97 ? -21.233 4.558 27.307 1.00 94.31 97 GLN A C 1
ATOM 750 O O . GLN A 1 97 ? -21.154 3.480 27.892 1.00 94.31 97 GLN A O 1
ATOM 755 N N . GLY A 1 98 ? -20.376 5.557 27.524 1.00 95.31 98 GLY A N 1
ATOM 756 C CA . GLY A 1 98 ? -19.245 5.453 28.447 1.00 95.31 98 GLY A CA 1
ATOM 757 C C . GLY A 1 98 ? -18.050 4.663 27.908 1.00 95.31 98 GLY A C 1
ATOM 758 O O . GLY A 1 98 ? -17.094 4.473 28.656 1.00 95.31 98 GLY A O 1
ATOM 759 N N . CYS A 1 99 ? -18.076 4.223 26.643 1.00 97.69 99 CYS A N 1
ATOM 760 C CA . CYS A 1 99 ? -16.865 3.751 25.981 1.00 97.69 99 CYS A CA 1
ATOM 761 C C . CYS A 1 99 ? -15.923 4.934 25.735 1.00 97.69 99 CYS A C 1
ATOM 763 O O . CYS A 1 99 ? -16.354 5.982 25.255 1.00 97.69 99 CYS A O 1
ATOM 765 N N . THR A 1 100 ? -14.645 4.764 26.050 1.00 98.00 100 THR A N 1
ATOM 766 C CA . THR A 1 100 ? -13.595 5.755 25.813 1.00 98.00 100 THR A CA 1
ATOM 767 C C . THR A 1 100 ? -12.447 5.130 25.036 1.00 98.00 100 THR A C 1
ATOM 769 O O . THR A 1 100 ? -12.207 3.923 25.105 1.00 98.00 100 THR A O 1
ATOM 772 N N . LEU A 1 101 ? -11.753 5.964 24.266 1.00 98.06 101 LEU A N 1
ATOM 773 C CA . LEU A 1 101 ? -10.614 5.572 23.448 1.00 98.06 101 LEU A CA 1
ATOM 774 C C . LEU A 1 101 ? -9.308 6.041 24.102 1.00 98.06 101 LEU A C 1
ATOM 776 O O . LEU A 1 101 ? -9.161 7.217 24.433 1.00 98.06 101 LEU A O 1
ATOM 780 N N . ASP A 1 102 ? -8.340 5.139 24.232 1.00 98.00 102 ASP A N 1
ATOM 781 C CA . ASP A 1 102 ? -6.979 5.433 24.678 1.00 98.00 102 ASP A CA 1
ATOM 782 C C . ASP A 1 102 ? -5.978 5.110 23.558 1.00 98.00 102 ASP A C 1
ATOM 784 O O . ASP A 1 102 ? -5.805 3.960 23.143 1.00 98.00 102 ASP A O 1
ATOM 788 N N . LEU A 1 103 ? -5.321 6.166 23.069 1.00 97.50 103 LEU A N 1
ATOM 789 C CA . LEU A 1 103 ? -4.301 6.123 22.018 1.00 97.50 103 LEU A CA 1
ATOM 790 C C . LEU A 1 103 ? -2.887 6.391 22.555 1.00 97.50 103 LEU A C 1
ATOM 792 O O . LEU A 1 103 ? -1.964 6.600 21.769 1.00 97.50 103 LEU A O 1
ATOM 796 N N . SER A 1 104 ? -2.683 6.389 23.876 1.00 96.19 104 SER A N 1
ATOM 797 C CA . SER A 1 104 ? -1.380 6.674 24.499 1.00 96.19 104 SER A CA 1
ATOM 798 C C . SER A 1 104 ? -0.277 5.696 24.080 1.00 96.19 104 SER A C 1
ATOM 800 O O . SER A 1 104 ? 0.892 6.072 24.016 1.00 96.19 104 SER A O 1
ATOM 802 N N . ASN A 1 105 ? -0.651 4.464 23.719 1.00 93.94 105 ASN A N 1
ATOM 803 C CA . ASN A 1 105 ? 0.250 3.423 23.219 1.00 93.94 105 ASN A CA 1
ATOM 804 C C . ASN A 1 105 ? 0.326 3.386 21.684 1.00 93.94 105 ASN A C 1
ATOM 806 O O . ASN A 1 105 ? 0.589 2.338 21.091 1.00 93.94 105 ASN A O 1
ATOM 810 N N . THR A 1 106 ? 0.080 4.526 21.037 1.00 95.12 106 THR A N 1
ATOM 811 C CA . THR A 1 106 ? 0.209 4.678 19.588 1.00 95.12 106 THR A CA 1
ATOM 812 C C . THR A 1 106 ? 1.202 5.786 19.242 1.00 95.12 106 THR A C 1
ATOM 814 O O . THR A 1 106 ? 1.286 6.816 19.911 1.00 95.12 106 THR A O 1
ATOM 817 N N . SER A 1 107 ? 1.976 5.597 18.175 1.00 93.00 107 SER A N 1
ATOM 818 C CA . SER A 1 107 ? 2.904 6.602 17.658 1.00 93.00 107 SER A CA 1
ATOM 819 C C . SER A 1 107 ? 2.320 7.254 16.407 1.00 93.00 107 SER A C 1
ATOM 821 O O . SER A 1 107 ? 2.208 6.621 15.361 1.00 93.00 107 SER A O 1
ATOM 823 N N . GLY A 1 108 ? 1.960 8.535 16.503 1.00 94.00 108 GLY A N 1
ATOM 824 C CA . GLY A 1 108 ? 1.461 9.303 15.360 1.00 94.00 108 GLY A CA 1
ATOM 825 C C . GLY A 1 108 ? 0.015 8.994 14.962 1.00 94.00 108 GLY A C 1
ATOM 826 O O . GLY A 1 108 ? -0.352 9.276 13.823 1.00 94.00 108 GLY A O 1
ATOM 827 N N . ALA A 1 109 ? -0.806 8.429 15.848 1.00 97.38 109 ALA A N 1
ATOM 828 C CA . ALA A 1 109 ? -2.244 8.331 15.622 1.00 97.38 109 ALA A CA 1
ATOM 829 C C . ALA A 1 109 ? -2.947 9.645 15.991 1.00 97.38 109 ALA A C 1
ATOM 831 O O . ALA A 1 109 ? -2.626 10.280 16.995 1.00 97.38 109 ALA A O 1
ATOM 832 N N . VAL A 1 110 ? -3.927 10.036 15.184 1.00 97.81 110 VAL A N 1
ATOM 833 C CA . VAL A 1 110 ? -4.791 11.195 15.412 1.00 97.81 110 VAL A CA 1
ATOM 834 C C . VAL A 1 110 ? -6.235 10.719 15.361 1.00 97.81 110 VAL A C 1
ATOM 836 O O . VAL A 1 110 ? -6.649 10.103 14.377 1.00 97.81 110 VAL A O 1
ATOM 839 N N . LEU A 1 111 ? -7.004 11.004 16.413 1.00 98.19 111 LEU A N 1
ATOM 840 C CA . LEU A 1 111 ? -8.443 10.758 16.426 1.00 98.19 111 LEU A CA 1
ATOM 841 C C . LEU A 1 111 ? -9.128 11.730 15.458 1.00 98.19 111 LEU A C 1
ATOM 843 O O . LEU A 1 111 ? -9.040 12.944 15.629 1.00 98.19 111 LEU A O 1
ATOM 847 N N . VAL A 1 112 ? -9.784 11.191 14.431 1.00 98.25 112 VAL A N 1
ATOM 848 C CA . VAL A 1 112 ? -10.526 11.964 13.421 1.00 98.25 112 VAL A CA 1
ATOM 849 C C . VAL A 1 112 ? -11.996 12.071 13.809 1.00 98.25 112 VAL A C 1
ATOM 851 O O . VAL A 1 112 ? -12.587 13.144 13.714 1.00 98.25 112 VAL A O 1
ATOM 854 N N . LYS A 1 113 ? -12.581 10.957 14.261 1.00 98.31 113 LYS A N 1
ATOM 855 C CA . LYS A 1 113 ? -13.965 10.873 14.732 1.00 98.31 113 LYS A CA 1
ATOM 856 C C . LYS A 1 113 ? -14.015 9.961 15.951 1.00 98.31 113 LYS A C 1
ATOM 858 O O . LYS A 1 113 ? -13.528 8.836 15.873 1.00 98.31 113 LYS A O 1
ATOM 863 N N . ASP A 1 114 ? -14.584 10.455 17.045 1.00 98.38 114 ASP A N 1
ATOM 864 C CA . ASP A 1 114 ? -14.798 9.668 18.263 1.00 98.38 114 ASP A CA 1
ATOM 865 C C . ASP A 1 114 ? -15.898 8.606 18.070 1.00 98.38 114 ASP A C 1
ATOM 867 O O . ASP A 1 114 ? -16.593 8.609 17.048 1.00 98.38 114 ASP A O 1
ATOM 871 N N . ILE A 1 115 ? -16.040 7.702 19.040 1.00 98.19 115 ILE A N 1
ATOM 872 C CA . ILE A 1 115 ? -17.023 6.613 19.039 1.00 98.19 115 ILE A CA 1
ATOM 873 C C . ILE A 1 115 ? -18.435 7.197 18.906 1.00 98.19 115 ILE A C 1
ATOM 875 O O . ILE A 1 115 ? -18.905 7.942 19.766 1.00 98.19 115 ILE A O 1
ATOM 879 N N . ASP A 1 116 ? -19.118 6.857 17.815 1.00 97.69 116 ASP A N 1
ATOM 880 C CA . ASP A 1 116 ? -20.481 7.307 17.546 1.00 97.69 116 ASP A CA 1
ATOM 881 C C . ASP A 1 116 ? -21.553 6.347 18.096 1.00 97.69 116 ASP A C 1
ATOM 883 O O . ASP A 1 116 ? -21.269 5.335 18.739 1.00 97.69 116 ASP A O 1
ATOM 887 N N . SER A 1 117 ? -22.826 6.662 17.837 1.00 96.88 117 SER A N 1
ATOM 888 C CA . SER A 1 117 ? -23.968 5.849 18.278 1.00 96.88 117 SER A CA 1
ATOM 889 C C . SER A 1 117 ? -24.003 4.440 17.680 1.00 96.88 117 SER A C 1
ATOM 891 O O . SER A 1 117 ? -24.731 3.593 18.189 1.00 96.88 117 SER A O 1
ATOM 893 N N . ASN A 1 118 ? -23.242 4.186 16.615 1.00 97.50 118 ASN A N 1
ATOM 894 C CA . ASN A 1 118 ? -23.113 2.876 15.987 1.00 97.50 118 ASN A CA 1
ATOM 895 C C . ASN A 1 118 ? -21.853 2.139 16.465 1.00 97.50 118 ASN A C 1
ATOM 897 O O . ASN A 1 118 ? -21.575 1.044 15.986 1.00 97.50 118 ASN A O 1
ATOM 901 N N . GLY A 1 119 ? -21.086 2.718 17.395 1.00 97.56 119 GLY A N 1
ATOM 902 C CA . GLY A 1 119 ? -19.835 2.148 17.885 1.00 97.56 119 GLY A CA 1
ATOM 903 C C . GLY A 1 119 ? -18.672 2.320 16.911 1.00 97.56 119 GLY A C 1
ATOM 904 O O . GLY A 1 119 ? -17.650 1.655 17.078 1.00 97.56 119 GLY A O 1
ATOM 905 N N . CYS A 1 120 ? -18.811 3.183 15.901 1.00 98.38 120 CYS A N 1
ATOM 906 C CA . CYS A 1 120 ? -17.760 3.453 14.929 1.00 98.38 120 CYS A CA 1
ATOM 907 C C . CYS A 1 120 ? -16.889 4.621 15.384 1.00 98.38 120 CYS A C 1
ATOM 909 O O . CYS A 1 120 ? -17.406 5.655 15.803 1.00 98.38 120 CYS A O 1
ATOM 911 N N . PHE A 1 121 ? -15.576 4.504 15.208 1.00 98.56 121 PHE A N 1
ATOM 912 C CA . PHE A 1 121 ? -14.633 5.615 15.354 1.00 98.56 121 PHE A CA 1
ATOM 913 C C . PHE A 1 121 ? -13.615 5.615 14.212 1.00 98.56 121 PHE A C 1
ATOM 915 O O . PHE A 1 121 ? -13.480 4.637 13.473 1.00 98.56 121 PHE A O 1
ATOM 922 N N . THR A 1 122 ? -12.919 6.734 14.020 1.00 98.62 122 THR A N 1
ATOM 923 C CA . THR A 1 122 ? -11.982 6.914 12.905 1.00 98.62 122 THR A CA 1
ATOM 924 C C . THR A 1 122 ? -10.655 7.467 13.390 1.00 98.62 122 THR A C 1
ATOM 926 O O . THR A 1 122 ? -10.611 8.509 14.045 1.00 98.62 122 THR A O 1
ATOM 929 N N . ILE A 1 123 ? -9.565 6.795 13.023 1.00 98.44 123 ILE A N 1
ATOM 930 C CA . ILE A 1 123 ? -8.193 7.197 13.343 1.00 98.44 123 ILE A CA 1
ATOM 931 C C . ILE A 1 123 ? -7.417 7.406 12.046 1.00 98.44 123 ILE A C 1
ATOM 933 O O . ILE A 1 123 ? -7.557 6.629 11.103 1.00 98.44 123 ILE A O 1
ATOM 937 N N . ARG A 1 124 ? -6.553 8.422 12.019 1.00 97.75 124 ARG A N 1
ATOM 938 C CA . ARG A 1 124 ? -5.536 8.604 10.980 1.00 97.75 124 ARG A CA 1
ATOM 939 C C . ARG A 1 124 ? -4.148 8.414 11.569 1.00 97.75 124 ARG A C 1
ATOM 941 O O . ARG A 1 124 ? -3.795 9.068 12.547 1.00 97.75 124 ARG A O 1
ATOM 948 N N . PHE A 1 125 ? -3.340 7.565 10.945 1.00 96.06 125 PHE A N 1
ATOM 949 C CA . PHE A 1 125 ? -1.950 7.351 11.346 1.00 96.06 125 PHE A CA 1
ATOM 950 C C . PHE A 1 125 ? -1.008 8.182 10.480 1.00 96.06 125 PHE A C 1
ATOM 952 O O . PHE A 1 125 ? -1.122 8.182 9.261 1.00 96.06 125 PHE A O 1
ATOM 959 N N . THR A 1 126 ? -0.062 8.874 11.103 1.00 94.06 126 THR A N 1
ATOM 960 C CA . THR A 1 126 ? 0.895 9.783 10.441 1.00 94.06 126 THR A CA 1
ATOM 961 C C . THR A 1 126 ? 2.322 9.251 10.423 1.00 94.06 126 THR A C 1
ATOM 963 O O . THR A 1 126 ? 3.211 9.853 9.821 1.00 94.06 126 THR A O 1
ATOM 966 N N . LYS A 1 127 ? 2.546 8.099 11.057 1.00 91.19 127 LYS A N 1
ATOM 967 C CA . LYS A 1 127 ? 3.838 7.430 11.127 1.00 91.19 127 LYS A CA 1
ATOM 968 C C . LYS A 1 127 ? 3.673 5.959 10.766 1.00 91.19 127 LYS A C 1
ATOM 970 O O . LYS A 1 127 ? 2.811 5.288 11.326 1.00 91.19 127 LYS A O 1
ATOM 975 N N . ALA A 1 128 ? 4.489 5.488 9.828 1.00 90.12 128 ALA A N 1
ATOM 976 C CA . ALA A 1 128 ? 4.510 4.087 9.431 1.00 90.12 128 ALA A CA 1
ATOM 977 C C . ALA A 1 128 ? 5.183 3.225 10.503 1.00 90.12 128 ALA A C 1
ATOM 979 O O . ALA A 1 128 ? 6.069 3.692 11.227 1.00 90.12 128 ALA A O 1
ATOM 980 N N . SER A 1 129 ? 4.770 1.966 10.563 1.00 88.81 129 SER A N 1
ATOM 981 C CA . SER A 1 129 ? 5.460 0.917 11.297 1.00 88.81 129 SER A CA 1
ATOM 982 C C . SER A 1 129 ? 6.773 0.573 10.596 1.00 88.81 129 SER A C 1
ATOM 984 O O . SER A 1 129 ? 6.860 0.565 9.370 1.00 88.81 129 SER A O 1
ATOM 986 N N . ASN A 1 130 ? 7.811 0.280 11.373 1.00 82.06 130 ASN A N 1
ATOM 987 C CA . ASN A 1 130 ? 9.125 -0.076 10.831 1.00 82.06 130 ASN A CA 1
ATOM 988 C C . ASN A 1 130 ? 9.238 -1.568 10.482 1.00 82.06 130 ASN A C 1
ATOM 990 O O . ASN A 1 130 ? 10.117 -1.954 9.717 1.00 82.06 130 ASN A O 1
ATOM 994 N N . THR A 1 131 ? 8.392 -2.406 11.091 1.00 79.56 131 THR A N 1
ATOM 995 C CA . THR A 1 131 ? 8.337 -3.864 10.903 1.00 79.56 131 THR A CA 1
ATOM 996 C C . THR A 1 131 ? 6.910 -4.362 11.140 1.00 79.56 131 THR A C 1
ATOM 998 O O . THR A 1 131 ? 6.108 -3.653 11.746 1.00 79.56 131 THR A O 1
ATOM 1001 N N . ASP A 1 132 ? 6.613 -5.612 10.776 1.00 76.50 132 ASP A N 1
ATOM 1002 C CA . ASP A 1 132 ? 5.319 -6.244 11.084 1.00 76.50 132 ASP A CA 1
ATOM 1003 C C . ASP A 1 132 ? 5.029 -6.372 12.594 1.00 76.50 132 ASP A C 1
ATOM 1005 O O . ASP A 1 132 ? 3.866 -6.403 12.987 1.00 76.50 132 ASP A O 1
ATOM 1009 N N . ASN A 1 133 ? 6.064 -6.380 13.444 1.00 82.44 133 ASN A N 1
ATOM 1010 C CA . ASN A 1 133 ? 5.927 -6.441 14.906 1.00 82.44 133 ASN A CA 1
ATOM 1011 C C . ASN A 1 133 ? 5.840 -5.053 15.569 1.00 82.44 133 ASN A C 1
ATOM 1013 O O . ASN A 1 133 ? 5.616 -4.959 16.776 1.00 82.44 133 ASN A O 1
ATOM 1017 N N . ASP A 1 134 ? 6.023 -3.973 14.804 1.00 88.62 134 ASP A N 1
ATOM 1018 C CA . ASP A 1 134 ? 5.880 -2.593 15.275 1.00 88.62 134 ASP A CA 1
ATOM 1019 C C . ASP A 1 134 ? 4.393 -2.204 15.267 1.00 88.62 134 ASP A C 1
ATOM 1021 O O . ASP A 1 134 ? 3.912 -1.491 14.383 1.00 88.62 134 ASP A O 1
ATOM 1025 N N . THR A 1 135 ? 3.636 -2.770 16.211 1.00 93.69 135 THR A N 1
ATOM 1026 C CA . THR A 1 135 ? 2.176 -2.609 16.295 1.00 93.69 135 THR A CA 1
ATOM 1027 C C . THR A 1 135 ? 1.773 -1.415 17.159 1.00 93.69 135 THR A C 1
ATOM 1029 O O . THR A 1 135 ? 2.288 -1.252 18.265 1.00 93.69 135 THR A O 1
ATOM 1032 N N . GLN A 1 136 ? 0.761 -0.669 16.723 1.00 95.00 136 GLN A N 1
ATOM 1033 C CA . GLN A 1 136 ? 0.043 0.335 17.504 1.00 95.00 136 GLN A CA 1
ATOM 1034 C C . GLN A 1 136 ? -1.091 -0.335 18.287 1.00 95.00 136 GLN A C 1
ATOM 1036 O O . GLN A 1 136 ? -1.886 -1.074 17.701 1.00 95.00 136 GLN A O 1
ATOM 1041 N N . ALA A 1 137 ? -1.182 -0.081 19.595 1.00 97.12 137 ALA A N 1
ATOM 1042 C CA . ALA A 1 137 ? -2.256 -0.609 20.434 1.00 97.12 137 ALA A CA 1
ATOM 1043 C C . ALA A 1 137 ? -3.344 0.449 20.645 1.00 97.12 137 ALA A C 1
ATOM 1045 O O . ALA A 1 137 ? -3.099 1.498 21.238 1.00 97.12 137 ALA A O 1
ATOM 1046 N N . ILE A 1 138 ? -4.546 0.151 20.163 1.00 98.00 138 ILE A N 1
ATOM 1047 C CA . ILE A 1 138 ? -5.747 0.967 20.306 1.00 98.00 138 ILE A CA 1
ATOM 1048 C C . ILE A 1 138 ? -6.578 0.347 21.416 1.00 98.00 138 ILE A C 1
ATOM 1050 O O . ILE A 1 138 ? -7.051 -0.782 21.274 1.00 98.00 138 ILE A O 1
ATOM 1054 N N . ARG A 1 139 ? -6.754 1.069 22.516 1.00 98.50 139 ARG A N 1
ATOM 1055 C CA . ARG A 1 139 ? -7.514 0.578 23.661 1.00 98.50 139 ARG A CA 1
ATOM 1056 C C . ARG A 1 139 ? -8.886 1.227 23.698 1.00 98.50 139 ARG A C 1
ATOM 1058 O O . ARG A 1 139 ? -8.990 2.447 23.630 1.00 98.50 139 ARG A O 1
ATOM 1065 N N . VAL A 1 140 ? -9.923 0.409 23.849 1.00 98.44 140 VAL A N 1
ATOM 1066 C CA . VAL A 1 140 ? -11.283 0.871 24.140 1.00 98.44 140 VAL A CA 1
ATOM 1067 C C . VAL A 1 140 ? -11.696 0.307 25.489 1.00 98.44 140 VAL A C 1
ATOM 1069 O O . VAL A 1 140 ? -11.575 -0.897 25.730 1.00 98.44 140 VAL A O 1
ATOM 1072 N N . SER A 1 141 ? -12.168 1.167 26.382 1.00 98.19 141 SER A N 1
ATOM 1073 C CA . SER A 1 141 ? -12.593 0.772 27.724 1.00 98.19 141 SER A CA 1
ATOM 1074 C C . SER A 1 141 ? -13.942 1.367 28.092 1.00 98.19 141 SER A C 1
ATOM 1076 O O . SER A 1 141 ? -14.367 2.381 27.552 1.00 98.19 141 SER A O 1
ATOM 1078 N N . ASN A 1 142 ? -14.630 0.705 29.013 1.00 97.06 142 ASN A N 1
ATOM 1079 C CA . ASN A 1 142 ? -15.772 1.238 29.741 1.00 97.06 142 ASN A CA 1
ATOM 1080 C C . ASN A 1 142 ? -15.629 0.846 31.226 1.00 97.06 142 ASN A C 1
ATOM 1082 O O . ASN A 1 142 ? -14.585 0.338 31.635 1.00 97.06 142 ASN A O 1
ATOM 1086 N N . ALA A 1 143 ? -16.655 1.080 32.046 1.00 96.06 143 ALA A N 1
ATOM 1087 C CA . ALA A 1 143 ? -16.588 0.787 33.482 1.00 96.06 143 ALA A CA 1
ATOM 1088 C C . ALA A 1 143 ? -16.328 -0.701 33.807 1.00 96.06 143 ALA A C 1
ATOM 1090 O O . ALA A 1 143 ? -15.706 -1.004 34.822 1.00 96.06 143 ALA A O 1
ATOM 1091 N N . ASP A 1 144 ? -16.783 -1.618 32.949 1.00 95.50 144 ASP A N 1
ATOM 1092 C CA . ASP A 1 144 ? -16.812 -3.057 33.229 1.00 95.50 144 ASP A CA 1
ATOM 1093 C C . ASP A 1 144 ? -15.780 -3.869 32.432 1.00 95.50 144 ASP A C 1
ATOM 1095 O O . ASP A 1 144 ? -15.587 -5.060 32.693 1.00 95.50 144 ASP A O 1
ATOM 1099 N N . SER A 1 145 ? -15.156 -3.275 31.412 1.00 97.50 145 SER A N 1
ATOM 1100 C CA . SER A 1 145 ? -14.323 -4.007 30.457 1.00 97.50 145 SER A CA 1
ATOM 1101 C C . SER A 1 145 ? -13.331 -3.118 29.710 1.00 97.50 145 SER A C 1
ATOM 1103 O O . SER A 1 145 ? -13.473 -1.900 29.618 1.00 97.50 145 SER A O 1
ATOM 1105 N N . THR A 1 146 ? -12.289 -3.743 29.170 1.00 98.25 146 THR A N 1
ATOM 1106 C CA . THR A 1 146 ? -11.261 -3.098 28.348 1.00 98.25 146 THR A CA 1
ATOM 1107 C C . THR A 1 146 ? -10.793 -4.084 27.289 1.00 98.25 146 THR A C 1
ATOM 1109 O O . THR A 1 146 ? -10.549 -5.250 27.603 1.00 98.25 146 THR A O 1
ATOM 1112 N N . VAL A 1 147 ? -10.676 -3.620 26.048 1.00 98.25 147 VAL A N 1
ATOM 1113 C CA . VAL A 1 147 ? -10.218 -4.409 24.902 1.00 98.25 147 VAL A CA 1
ATOM 1114 C C . VAL A 1 147 ? -9.148 -3.627 24.148 1.00 98.25 147 VAL A C 1
ATOM 1116 O O . VAL A 1 147 ? -9.313 -2.437 23.881 1.00 98.25 147 VAL A O 1
ATOM 1119 N N . ASP A 1 148 ? -8.071 -4.320 23.778 1.00 97.75 148 ASP A N 1
ATOM 1120 C CA . ASP A 1 148 ? -6.983 -3.776 22.969 1.00 97.75 148 ASP A CA 1
ATOM 1121 C C . ASP A 1 148 ? -7.057 -4.357 21.548 1.00 97.75 148 ASP A C 1
ATOM 1123 O O . ASP A 1 148 ? -7.096 -5.576 21.364 1.00 97.75 148 ASP A O 1
ATOM 1127 N N . LYS A 1 149 ? -7.008 -3.490 20.534 1.00 97.69 149 LYS A N 1
ATOM 1128 C CA . LYS A 1 149 ? -6.799 -3.853 19.128 1.00 97.69 149 LYS A CA 1
ATOM 1129 C C . LYS A 1 149 ? -5.393 -3.453 18.708 1.00 97.69 149 LYS A C 1
ATOM 1131 O O . LYS A 1 149 ? -4.982 -2.312 18.901 1.00 97.69 149 LYS A O 1
ATOM 1136 N N . ARG A 1 150 ? -4.651 -4.390 18.121 1.00 96.94 150 ARG A N 1
ATOM 1137 C CA . ARG A 1 150 ? -3.311 -4.139 17.578 1.00 96.94 150 ARG A CA 1
ATOM 1138 C C . ARG A 1 150 ? -3.376 -4.000 16.067 1.00 96.94 150 ARG A C 1
ATOM 1140 O O . ARG A 1 150 ? -4.021 -4.816 15.417 1.00 96.94 150 ARG A O 1
ATOM 1147 N N . VAL A 1 151 ? -2.701 -2.985 15.534 1.00 95.81 151 VAL A N 1
ATOM 1148 C CA . VAL A 1 151 ? -2.565 -2.763 14.088 1.00 95.81 151 VAL A CA 1
ATOM 1149 C C . VAL A 1 151 ? -1.139 -2.372 13.717 1.00 95.81 151 VAL A C 1
ATOM 1151 O O . VAL A 1 151 ? -0.441 -1.742 14.505 1.00 95.81 151 VAL A O 1
ATOM 1154 N N . THR A 1 152 ? -0.721 -2.687 12.500 1.00 94.00 152 THR A N 1
ATOM 1155 C CA . THR A 1 152 ? 0.538 -2.239 11.892 1.00 94.00 152 THR A CA 1
ATOM 1156 C C . THR A 1 152 ? 0.215 -1.161 10.860 1.00 94.00 152 THR A C 1
ATOM 1158 O O . THR A 1 152 ? -0.649 -1.361 10.005 1.00 94.00 152 THR A O 1
ATOM 1161 N N . VAL A 1 153 ? 0.876 -0.003 10.935 1.00 92.50 153 VAL A N 1
ATOM 1162 C CA . VAL A 1 153 ? 0.646 1.108 10.000 1.00 92.50 153 VAL A CA 1
ATOM 1163 C C . VAL A 1 153 ? 1.512 0.912 8.770 1.00 92.50 153 VAL A C 1
ATOM 1165 O O . VAL A 1 153 ? 2.731 1.041 8.826 1.00 92.50 153 VAL A O 1
ATOM 1168 N N . SER A 1 154 ? 0.856 0.644 7.653 1.00 90.19 154 SER A N 1
ATOM 1169 C CA . SER A 1 154 ? 1.474 0.157 6.441 1.00 90.19 154 SER A CA 1
ATOM 1170 C C . SER A 1 154 ? 1.608 1.236 5.373 1.00 90.19 154 SER A C 1
ATOM 1172 O O . SER A 1 154 ? 0.616 1.717 4.808 1.00 90.19 154 SER A O 1
ATOM 1174 N N . LEU A 1 155 ? 2.854 1.590 5.048 1.00 91.12 155 LEU A N 1
ATOM 1175 C CA . LEU A 1 155 ? 3.174 2.371 3.853 1.00 91.12 155 LEU A CA 1
ATOM 1176 C C . LEU A 1 155 ? 2.814 1.570 2.597 1.00 91.12 155 LEU A C 1
ATOM 1178 O O . LEU A 1 155 ? 2.359 2.132 1.599 1.00 91.12 155 LEU A O 1
ATOM 1182 N N . MET A 1 156 ? 2.943 0.246 2.668 1.00 92.06 156 MET A N 1
ATOM 1183 C CA . MET A 1 156 ? 2.611 -0.619 1.550 1.00 92.06 156 MET A CA 1
ATOM 1184 C C . MET A 1 156 ? 1.112 -0.587 1.220 1.00 92.06 156 MET A C 1
ATOM 1186 O O . MET A 1 156 ? 0.723 -0.415 0.064 1.00 92.06 156 MET A O 1
ATOM 1190 N N . ARG A 1 157 ? 0.239 -0.643 2.232 1.00 91.25 157 ARG A N 1
ATOM 1191 C CA . ARG A 1 157 ? -1.213 -0.474 2.039 1.00 91.25 157 ARG A CA 1
ATOM 1192 C C . ARG A 1 157 ? -1.566 0.883 1.439 1.00 91.25 157 ARG A C 1
ATOM 1194 O O . ARG A 1 157 ? -2.497 0.955 0.641 1.00 91.25 157 ARG A O 1
ATOM 1201 N N . LEU A 1 158 ? -0.809 1.930 1.771 1.00 92.69 158 LEU A N 1
ATOM 1202 C CA . LEU A 1 158 ? -0.982 3.246 1.163 1.00 92.69 158 LEU A CA 1
ATOM 1203 C C . LEU A 1 158 ? -0.598 3.249 -0.330 1.00 92.69 158 LEU A C 1
ATOM 1205 O O . LEU A 1 158 ? -1.312 3.855 -1.127 1.00 92.69 158 LEU A O 1
ATOM 1209 N N . PHE A 1 159 ? 0.488 2.589 -0.754 1.00 95.06 159 PHE A N 1
ATOM 1210 C CA . PHE A 1 159 ? 0.763 2.490 -2.199 1.00 95.06 159 PHE A CA 1
ATOM 1211 C C . PHE A 1 159 ? -0.267 1.606 -2.902 1.00 95.06 159 PHE A C 1
ATOM 1213 O O . PHE A 1 159 ? -0.684 1.940 -4.006 1.00 95.06 159 PHE A O 1
ATOM 1220 N N . TRP A 1 160 ? -0.703 0.514 -2.264 1.00 94.62 160 TRP A N 1
ATOM 1221 C CA . TRP A 1 160 ? -1.733 -0.375 -2.800 1.00 94.62 160 TRP A CA 1
ATOM 1222 C C . TRP A 1 160 ? -3.036 0.378 -3.085 1.00 94.62 160 TRP A C 1
ATOM 1224 O O . TRP A 1 160 ? -3.558 0.292 -4.195 1.00 94.62 160 TRP A O 1
ATOM 1234 N N . SER A 1 161 ? -3.545 1.154 -2.119 1.00 94.00 161 SER A N 1
ATOM 1235 C CA . SER A 1 161 ? -4.805 1.893 -2.276 1.00 94.00 161 SER A CA 1
ATOM 1236 C C . SER A 1 161 ? -4.721 3.020 -3.310 1.00 94.00 161 SER A C 1
ATOM 1238 O O . SER A 1 161 ? -5.708 3.303 -3.987 1.00 94.00 161 SER A O 1
ATOM 1240 N N . ASN A 1 162 ? -3.540 3.616 -3.489 1.00 95.38 162 ASN A N 1
ATOM 1241 C CA . ASN A 1 162 ? -3.305 4.668 -4.481 1.00 95.38 162 ASN A CA 1
ATOM 1242 C C . ASN A 1 162 ? -2.912 4.140 -5.871 1.00 95.38 162 ASN A C 1
ATOM 1244 O O . ASN A 1 162 ? -2.848 4.912 -6.836 1.00 95.38 162 ASN A O 1
ATOM 1248 N N . HIS A 1 163 ? -2.632 2.843 -6.010 1.00 96.31 163 HIS A N 1
ATOM 1249 C CA . HIS A 1 163 ? -2.259 2.268 -7.293 1.00 96.31 163 HIS A CA 1
ATOM 1250 C C . HIS A 1 163 ? -3.504 2.105 -8.184 1.00 96.31 163 HIS A C 1
ATOM 1252 O O . HIS A 1 163 ? -4.481 1.471 -7.789 1.00 96.31 163 HIS A O 1
ATOM 1258 N N . PRO A 1 164 ? -3.499 2.606 -9.434 1.00 94.44 164 PRO A N 1
ATOM 1259 C CA . PRO A 1 164 ? -4.693 2.660 -10.289 1.00 94.44 164 PRO A CA 1
ATOM 1260 C C . PRO A 1 164 ? -5.109 1.297 -10.886 1.00 94.44 164 PRO A C 1
ATOM 1262 O O . PRO A 1 164 ? -5.791 1.246 -11.914 1.00 94.44 164 PRO A O 1
ATOM 1265 N N . GLY A 1 165 ? -4.685 0.177 -10.296 1.00 95.12 165 GLY A N 1
ATOM 1266 C CA . GLY A 1 165 ? -4.937 -1.152 -10.852 1.00 95.12 165 GLY A CA 1
ATOM 1267 C C . GLY A 1 165 ? -4.314 -1.325 -12.236 1.00 95.12 165 GLY A C 1
ATOM 1268 O O . GLY A 1 165 ? -3.177 -0.932 -12.488 1.00 95.12 165 GLY A O 1
ATOM 1269 N N . ARG A 1 166 ? -5.100 -1.870 -13.164 1.00 93.00 166 ARG A N 1
ATOM 1270 C CA . ARG A 1 166 ? -4.739 -2.027 -14.584 1.00 93.00 166 ARG A CA 1
ATOM 1271 C C . ARG A 1 166 ? -5.193 -0.865 -15.466 1.00 93.00 166 ARG A C 1
ATOM 1273 O O . ARG A 1 166 ? -5.030 -0.918 -16.680 1.00 93.00 166 ARG A O 1
ATOM 1280 N N . LYS A 1 167 ? -5.776 0.183 -14.880 1.00 91.31 167 LYS A N 1
ATOM 1281 C CA . LYS A 1 167 ? -6.273 1.335 -15.632 1.00 91.31 167 LYS A CA 1
ATOM 1282 C C . LYS A 1 167 ? -5.108 2.084 -16.274 1.00 91.31 167 LYS A C 1
ATOM 1284 O O . LYS A 1 167 ? -4.136 2.432 -15.604 1.00 91.31 167 LYS A O 1
ATOM 1289 N N . ASN A 1 168 ? -5.243 2.396 -17.557 1.00 88.81 168 ASN A N 1
ATOM 1290 C CA . ASN A 1 168 ? -4.306 3.279 -18.238 1.00 88.81 168 ASN A CA 1
ATOM 1291 C C . ASN A 1 168 ? -4.626 4.727 -17.860 1.00 88.81 168 ASN A C 1
ATOM 1293 O O . ASN A 1 168 ? -5.760 5.200 -17.997 1.00 88.81 168 ASN A O 1
ATOM 1297 N N . ILE A 1 169 ? -3.632 5.404 -17.290 1.00 87.12 169 ILE A N 1
ATOM 1298 C CA . ILE A 1 169 ? -3.767 6.777 -16.783 1.00 87.12 169 ILE A CA 1
ATOM 1299 C C . ILE A 1 169 ? -3.096 7.799 -17.709 1.00 87.12 169 ILE A C 1
ATOM 1301 O O . ILE A 1 169 ? -3.454 8.979 -17.686 1.00 87.12 169 ILE A O 1
ATOM 1305 N N . CYS A 1 170 ? -2.168 7.340 -18.552 1.00 88.50 170 CYS A N 1
ATOM 1306 C CA . CYS A 1 170 ? -1.612 8.090 -19.670 1.00 88.50 170 CYS A CA 1
ATOM 1307 C C . CYS A 1 170 ? -2.069 7.467 -21.002 1.00 88.50 170 CYS A C 1
ATOM 1309 O O . CYS A 1 170 ? -2.814 6.489 -21.016 1.00 88.50 170 CYS A O 1
ATOM 1311 N N . ASP A 1 171 ? -1.638 8.038 -22.123 1.00 86.12 171 ASP A N 1
ATOM 1312 C CA . ASP A 1 171 ? -1.992 7.541 -23.455 1.00 86.12 171 ASP A CA 1
ATOM 1313 C C . ASP A 1 171 ? -1.226 6.268 -23.814 1.00 86.12 171 ASP A C 1
ATOM 1315 O O . ASP A 1 171 ? -0.014 6.293 -24.025 1.00 86.12 171 ASP A O 1
ATOM 1319 N N . GLU A 1 172 ? -1.955 5.164 -23.916 1.00 86.94 172 GLU A N 1
ATOM 1320 C CA . GLU A 1 172 ? -1.440 3.851 -24.303 1.00 86.94 172 GLU A CA 1
ATOM 1321 C C . GLU A 1 172 ? -0.950 3.790 -25.755 1.00 86.94 172 GLU A C 1
ATOM 1323 O O . GLU A 1 172 ? -0.085 2.977 -26.069 1.00 86.94 172 GLU A O 1
ATOM 1328 N N . THR A 1 173 ? -1.433 4.675 -26.633 1.00 86.25 173 THR A N 1
ATOM 1329 C CA . THR A 1 173 ? -0.986 4.722 -28.033 1.00 86.25 173 THR A CA 1
ATOM 1330 C C . THR A 1 173 ? 0.428 5.287 -28.165 1.00 86.25 173 THR A C 1
ATOM 1332 O O . THR A 1 173 ? 1.145 4.942 -29.102 1.00 86.25 173 THR A O 1
ATOM 1335 N N . ARG A 1 174 ? 0.857 6.128 -27.212 1.00 87.06 174 ARG A N 1
ATOM 1336 C CA . ARG A 1 174 ? 2.225 6.671 -27.147 1.00 87.06 174 ARG A CA 1
ATOM 1337 C C . ARG A 1 174 ? 3.102 5.965 -26.128 1.00 87.06 174 ARG A C 1
ATOM 1339 O O . ARG A 1 174 ? 4.304 5.838 -26.342 1.00 87.06 174 ARG A O 1
ATOM 1346 N N . PHE A 1 175 ? 2.511 5.514 -25.030 1.00 90.06 175 PHE A N 1
ATOM 1347 C CA . PHE A 1 175 ? 3.204 4.863 -23.929 1.00 90.06 175 PHE A CA 1
ATOM 1348 C C . PHE A 1 175 ? 2.542 3.513 -23.663 1.00 90.06 175 PHE A C 1
ATOM 1350 O O . PHE A 1 175 ? 1.770 3.362 -22.720 1.00 90.06 175 PHE A O 1
ATOM 1357 N N . ALA A 1 176 ? 2.832 2.523 -24.506 1.00 90.00 176 ALA A N 1
ATOM 1358 C CA . ALA A 1 176 ? 2.244 1.188 -24.376 1.00 90.00 176 ALA A CA 1
ATOM 1359 C C . ALA A 1 176 ? 2.506 0.572 -22.986 1.00 90.00 176 ALA A C 1
ATOM 1361 O O . ALA A 1 176 ? 1.614 -0.017 -22.375 1.00 90.00 176 ALA A O 1
ATOM 1362 N N . ASN A 1 177 ? 3.708 0.784 -22.441 1.00 92.12 177 ASN A N 1
ATOM 1363 C CA . ASN A 1 177 ? 4.073 0.323 -21.106 1.00 92.12 177 ASN A CA 1
ATOM 1364 C C . ASN A 1 177 ? 3.658 1.344 -20.044 1.00 92.12 177 ASN A C 1
ATOM 1366 O O . ASN A 1 177 ? 4.240 2.419 -19.916 1.00 92.12 177 ASN A O 1
ATOM 1370 N N . GLN A 1 178 ? 2.653 0.974 -19.254 1.00 94.12 178 GLN A N 1
ATOM 1371 C CA . GLN A 1 178 ? 2.056 1.833 -18.227 1.00 94.12 178 GLN A CA 1
ATOM 1372 C C . GLN A 1 178 ? 2.497 1.459 -16.801 1.00 94.12 178 GLN A C 1
ATOM 1374 O O . GLN A 1 178 ? 2.074 2.106 -15.850 1.00 94.12 178 GLN A O 1
ATOM 1379 N N . CYS A 1 179 ? 3.339 0.436 -16.618 1.00 96.81 179 CYS A N 1
ATOM 1380 C CA . CYS A 1 179 ? 3.772 -0.040 -15.296 1.00 96.81 179 CYS A CA 1
ATOM 1381 C C . CYS A 1 179 ? 4.429 1.070 -14.455 1.00 96.81 179 CYS A C 1
ATOM 1383 O O . CYS A 1 179 ? 3.933 1.404 -13.382 1.00 96.81 179 CYS A O 1
ATOM 1385 N N . ALA A 1 180 ? 5.461 1.731 -14.983 1.00 97.44 180 ALA A N 1
ATOM 1386 C CA . ALA A 1 180 ? 6.139 2.839 -14.305 1.00 97.44 180 ALA A CA 1
ATOM 1387 C C . ALA A 1 180 ? 5.235 4.063 -14.102 1.00 97.44 180 ALA A C 1
ATOM 1389 O O . ALA A 1 180 ? 5.336 4.753 -13.091 1.00 97.44 180 ALA A O 1
ATOM 1390 N N . ILE A 1 181 ? 4.322 4.302 -15.044 1.00 95.44 181 ILE A N 1
ATOM 1391 C CA . ILE A 1 181 ? 3.355 5.399 -14.993 1.00 95.44 181 ILE A CA 1
ATOM 1392 C C . ILE A 1 181 ? 2.404 5.196 -13.808 1.00 95.44 181 ILE A C 1
ATOM 1394 O O . ILE A 1 181 ? 2.199 6.111 -13.004 1.00 95.44 181 ILE A O 1
ATOM 1398 N N . ARG A 1 182 ? 1.854 3.985 -13.675 1.00 96.31 182 ARG A N 1
ATOM 1399 C CA . ARG A 1 182 ? 0.949 3.608 -12.587 1.00 96.31 182 ARG A CA 1
ATOM 1400 C C . ARG A 1 182 ? 1.661 3.593 -11.241 1.00 96.31 182 ARG A C 1
ATOM 1402 O O . ARG A 1 182 ? 1.177 4.237 -10.315 1.00 96.31 182 ARG A O 1
ATOM 1409 N N . MET A 1 183 ? 2.830 2.958 -11.167 1.00 97.62 183 MET A N 1
ATOM 1410 C CA . MET A 1 183 ? 3.623 2.897 -9.942 1.00 97.62 183 MET A CA 1
ATOM 1411 C C . MET A 1 183 ? 4.078 4.290 -9.491 1.00 97.62 183 MET A C 1
ATOM 1413 O O . MET A 1 183 ? 3.884 4.665 -8.340 1.00 97.62 183 MET A O 1
ATOM 1417 N N . GLY A 1 184 ? 4.613 5.102 -10.406 1.00 95.75 184 GLY A N 1
ATOM 1418 C CA . GLY A 1 184 ? 5.007 6.482 -10.124 1.00 95.75 184 GLY A CA 1
ATOM 1419 C C . GLY A 1 184 ? 3.846 7.331 -9.611 1.00 95.75 184 GLY A C 1
ATOM 1420 O O . GLY A 1 184 ? 4.001 8.061 -8.636 1.00 95.75 184 GLY A O 1
ATOM 1421 N N . SER A 1 185 ? 2.661 7.175 -10.208 1.00 93.31 185 SER A N 1
ATOM 1422 C CA . SER A 1 185 ? 1.459 7.883 -9.756 1.00 93.31 185 SER A CA 1
ATOM 1423 C C . SER A 1 185 ? 0.974 7.410 -8.389 1.00 93.31 185 SER A C 1
ATOM 1425 O O . SER A 1 185 ? 0.465 8.233 -7.633 1.00 93.31 185 SER A O 1
ATOM 1427 N N . ALA A 1 186 ? 1.118 6.119 -8.072 1.00 95.50 186 ALA A N 1
ATOM 1428 C CA . ALA A 1 186 ? 0.802 5.582 -6.751 1.00 95.50 186 ALA A CA 1
ATOM 1429 C C . ALA A 1 186 ? 1.708 6.221 -5.689 1.00 95.50 186 ALA A C 1
ATOM 1431 O O . ALA A 1 186 ? 1.214 6.787 -4.722 1.00 95.50 186 ALA A O 1
ATOM 1432 N N . LEU A 1 187 ? 3.024 6.228 -5.926 1.00 95.44 187 LEU A N 1
ATOM 1433 C CA . L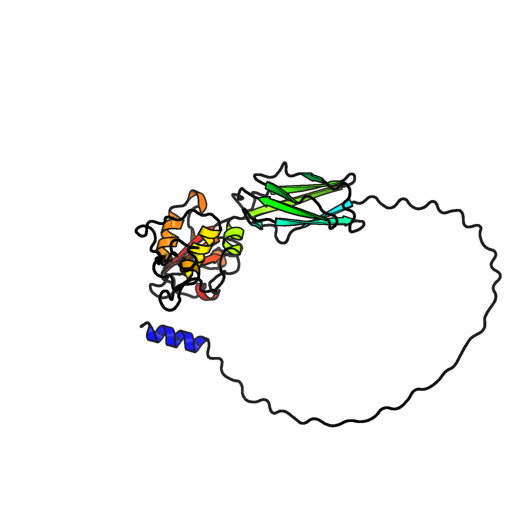EU A 1 187 ? 4.008 6.830 -5.024 1.00 95.44 187 LEU A CA 1
ATOM 1434 C C . LEU A 1 187 ? 3.752 8.327 -4.788 1.00 95.44 187 LEU A C 1
ATOM 1436 O O . LEU A 1 187 ? 3.745 8.774 -3.642 1.00 95.44 187 LEU A O 1
ATOM 1440 N N . GLU A 1 188 ? 3.516 9.102 -5.849 1.00 93.00 188 GLU A N 1
ATOM 1441 C CA . GLU A 1 188 ? 3.246 10.542 -5.733 1.00 93.00 188 GLU A CA 1
ATOM 1442 C C . GLU A 1 188 ? 1.941 10.821 -4.971 1.00 93.00 188 GLU A C 1
ATOM 1444 O O . GLU A 1 188 ? 1.919 11.683 -4.092 1.00 93.00 188 GLU A O 1
ATOM 1449 N N . GLN A 1 189 ? 0.874 10.058 -5.238 1.00 91.62 189 GLN A N 1
ATOM 1450 C CA . GLN A 1 189 ? -0.389 10.155 -4.490 1.00 91.62 189 GLN A CA 1
ATOM 1451 C C . GLN A 1 189 ? -0.232 9.746 -3.021 1.00 91.62 189 GLN A C 1
ATOM 1453 O O . GLN A 1 189 ? -0.945 10.249 -2.156 1.00 91.62 189 GLN A O 1
ATOM 1458 N N . SER A 1 190 ? 0.735 8.882 -2.718 1.00 92.75 190 SER A N 1
ATOM 1459 C CA . SER A 1 190 ? 1.114 8.506 -1.353 1.00 92.75 190 SER A CA 1
ATOM 1460 C C . SER A 1 190 ? 2.038 9.524 -0.673 1.00 92.75 190 SER A C 1
ATOM 1462 O O . SER A 1 190 ? 2.531 9.270 0.424 1.00 92.75 190 SER A O 1
ATOM 1464 N N . GLY A 1 191 ? 2.279 10.681 -1.300 1.00 90.25 191 GLY A N 1
ATOM 1465 C CA . GLY A 1 191 ? 3.076 11.774 -0.743 1.00 90.25 191 GLY A CA 1
ATOM 1466 C C . GLY A 1 191 ? 4.586 11.608 -0.913 1.00 90.25 191 GLY A C 1
ATOM 1467 O O . GLY A 1 191 ? 5.353 12.414 -0.377 1.00 90.25 191 GLY A O 1
ATOM 1468 N N . ILE A 1 192 ? 5.038 10.597 -1.664 1.00 92.31 192 ILE A N 1
ATOM 1469 C CA . ILE A 1 192 ? 6.459 10.416 -1.951 1.00 92.31 192 ILE A CA 1
ATOM 1470 C C . ILE A 1 192 ? 6.916 11.503 -2.923 1.00 92.31 192 ILE A C 1
ATOM 1472 O O . ILE A 1 192 ? 6.411 11.640 -4.037 1.00 92.31 192 ILE A O 1
ATOM 1476 N N . LYS A 1 193 ? 7.914 12.281 -2.500 1.00 92.44 193 LYS A N 1
ATOM 1477 C CA . LYS A 1 193 ? 8.495 13.354 -3.311 1.00 92.44 193 LYS A CA 1
ATOM 1478 C C . LYS A 1 193 ? 9.471 12.767 -4.326 1.00 92.44 193 LYS A C 1
ATOM 1480 O O . LYS A 1 193 ? 10.637 12.539 -4.015 1.00 92.44 193 LYS A O 1
ATOM 1485 N N . ILE A 1 194 ? 8.993 12.543 -5.544 1.00 92.88 194 ILE A N 1
ATOM 1486 C CA . ILE A 1 194 ? 9.822 12.054 -6.646 1.00 92.88 194 ILE A CA 1
ATOM 1487 C C . ILE A 1 194 ? 10.443 13.239 -7.409 1.00 92.88 194 ILE A C 1
ATOM 1489 O O . ILE A 1 194 ? 9.747 14.227 -7.664 1.00 92.88 194 ILE A O 1
ATOM 1493 N N . PRO A 1 195 ? 11.722 13.168 -7.831 1.00 92.06 195 PRO A N 1
ATOM 1494 C CA . PRO A 1 195 ? 12.341 14.208 -8.644 1.00 92.06 195 PRO A CA 1
ATOM 1495 C C . PRO A 1 195 ? 11.548 14.532 -9.916 1.00 92.06 195 PRO A C 1
ATOM 1497 O O . PRO A 1 195 ? 11.084 13.641 -10.636 1.00 92.06 195 PRO A O 1
ATOM 1500 N N . LEU A 1 196 ? 11.436 15.829 -10.206 1.00 89.31 196 LEU A N 1
ATOM 1501 C CA . LEU A 1 196 ? 10.882 16.346 -11.463 1.00 89.31 196 LEU A CA 1
ATOM 1502 C C . LEU A 1 196 ? 11.954 16.506 -12.552 1.00 89.31 196 LEU A C 1
ATOM 1504 O O . LEU A 1 196 ? 11.619 16.706 -13.718 1.00 89.31 196 LEU A O 1
ATOM 1508 N N . ASP A 1 197 ? 13.237 16.416 -12.185 1.00 90.75 197 ASP A N 1
ATOM 1509 C CA . ASP A 1 197 ? 14.341 16.477 -13.140 1.00 90.75 197 ASP A CA 1
ATOM 1510 C C . ASP A 1 197 ? 14.301 15.261 -14.076 1.00 90.75 197 ASP A C 1
ATOM 1512 O O . ASP A 1 197 ? 14.553 14.119 -13.679 1.00 90.75 197 ASP A O 1
ATOM 1516 N N . ARG A 1 198 ? 14.011 15.532 -15.351 1.00 89.88 198 ARG A N 1
ATOM 1517 C CA . ARG A 1 198 ? 13.859 14.521 -16.405 1.00 89.88 198 ARG A CA 1
ATOM 1518 C C . ARG A 1 198 ? 15.164 13.807 -16.759 1.00 89.88 198 ARG A C 1
ATOM 1520 O O . ARG A 1 198 ? 15.121 12.814 -17.479 1.00 89.88 198 ARG A O 1
ATOM 1527 N N . ARG A 1 199 ? 16.306 14.304 -16.270 1.00 90.31 199 ARG A N 1
ATOM 1528 C CA . ARG A 1 199 ? 17.615 13.642 -16.377 1.00 90.31 199 ARG A CA 1
ATOM 1529 C C . ARG A 1 199 ? 17.776 12.512 -15.360 1.00 90.31 199 ARG A C 1
ATOM 1531 O O . ARG A 1 199 ? 18.614 11.646 -15.568 1.00 90.31 199 ARG A O 1
ATOM 1538 N N . ILE A 1 200 ? 16.992 12.533 -14.279 1.00 91.69 200 ILE A N 1
ATOM 1539 C CA . ILE A 1 200 ? 16.976 11.484 -13.252 1.00 91.69 200 ILE A CA 1
ATOM 1540 C C . ILE A 1 200 ? 15.917 10.437 -13.601 1.00 91.69 200 ILE A C 1
ATOM 1542 O O . ILE A 1 200 ? 16.207 9.245 -13.605 1.00 91.69 200 ILE A O 1
ATOM 1546 N N . LEU A 1 201 ? 14.696 10.884 -13.908 1.00 95.25 201 LEU A N 1
ATOM 1547 C CA . LEU A 1 201 ? 13.576 10.016 -14.276 1.00 95.25 201 LEU A CA 1
ATOM 1548 C C . LEU A 1 201 ? 12.892 10.563 -15.521 1.00 95.25 201 LEU A C 1
ATOM 1550 O O . LEU A 1 201 ? 12.342 11.668 -15.493 1.00 95.25 201 LEU A O 1
ATOM 1554 N N . ARG A 1 202 ? 12.865 9.791 -16.611 1.00 94.50 202 ARG A N 1
ATOM 1555 C CA . ARG A 1 202 ? 12.137 10.210 -17.808 1.00 94.50 202 ARG A CA 1
ATOM 1556 C C . ARG A 1 202 ? 10.651 10.286 -17.507 1.00 94.50 202 ARG A C 1
ATOM 1558 O O . ARG A 1 202 ? 10.036 9.328 -17.038 1.00 94.50 202 ARG A O 1
ATOM 1565 N N . ARG A 1 203 ? 10.073 11.435 -17.847 1.00 92.31 203 ARG A N 1
ATOM 1566 C CA . ARG A 1 203 ? 8.646 11.712 -17.707 1.00 92.31 203 ARG A CA 1
ATOM 1567 C C . ARG A 1 203 ? 8.028 12.153 -19.028 1.00 92.31 203 ARG A C 1
ATOM 1569 O O . ARG A 1 203 ? 8.690 12.845 -19.813 1.00 92.31 203 ARG A O 1
ATOM 1576 N N . CYS A 1 204 ? 6.764 11.799 -19.260 1.00 88.56 204 CYS A N 1
ATOM 1577 C CA . CYS A 1 204 ? 5.961 12.479 -20.279 1.00 88.56 204 CYS A CA 1
ATOM 1578 C C . CYS A 1 204 ? 5.727 13.939 -19.863 1.00 88.56 204 CYS A C 1
ATOM 1580 O O . CYS A 1 204 ? 5.733 14.267 -18.679 1.00 88.56 204 CYS A O 1
ATOM 1582 N N . THR A 1 205 ? 5.554 14.843 -20.826 1.00 78.06 205 THR A N 1
ATOM 1583 C CA . THR A 1 205 ? 5.447 16.285 -20.557 1.00 78.06 205 THR A CA 1
ATOM 1584 C C . THR A 1 205 ? 3.997 16.740 -20.419 1.00 78.06 205 THR A C 1
ATOM 1586 O O . THR A 1 205 ? 3.076 16.155 -20.985 1.00 78.06 205 THR A O 1
ATOM 1589 N N . THR A 1 206 ? 3.779 17.833 -19.686 1.00 66.19 206 THR A N 1
ATOM 1590 C CA . THR A 1 206 ? 2.477 18.520 -19.580 1.00 66.19 206 THR A CA 1
ATOM 1591 C C . THR A 1 206 ? 2.013 19.154 -20.890 1.00 66.19 206 THR A C 1
ATOM 1593 O O . THR A 1 206 ? 0.834 19.465 -21.034 1.00 66.19 206 THR A O 1
ATOM 1596 N N . GLU A 1 207 ? 2.906 19.293 -21.869 1.00 66.06 207 GLU A N 1
ATOM 1597 C CA . GLU A 1 207 ? 2.596 19.730 -23.234 1.00 66.06 207 GLU A CA 1
ATOM 1598 C C . GLU A 1 207 ? 1.671 18.744 -23.956 1.00 66.06 207 GLU A C 1
ATOM 1600 O O . GLU A 1 207 ? 0.908 19.135 -24.839 1.00 66.06 207 GLU A O 1
ATOM 1605 N N . TYR A 1 208 ? 1.630 17.483 -23.518 1.00 67.19 208 TYR A N 1
ATOM 1606 C CA . TYR A 1 208 ? 0.652 16.507 -23.975 1.00 67.19 208 TYR A CA 1
ATOM 1607 C C . TYR A 1 208 ? -0.730 16.695 -23.317 1.00 67.19 208 TYR A C 1
ATOM 1609 O O . TYR A 1 208 ? -1.327 15.763 -22.775 1.00 67.19 208 TYR A O 1
ATOM 1617 N N . ARG A 1 209 ? -1.278 17.916 -23.390 1.00 63.25 209 ARG A N 1
ATOM 1618 C CA . ARG A 1 209 ? -2.565 18.320 -22.780 1.00 63.25 209 ARG A CA 1
ATOM 1619 C C . ARG A 1 209 ? -3.787 17.557 -23.297 1.00 63.25 209 ARG A C 1
ATOM 1621 O O . ARG A 1 209 ? -4.872 17.695 -22.745 1.00 63.25 209 ARG A O 1
ATOM 1628 N N . ILE A 1 210 ? -3.629 16.757 -24.347 1.00 61.97 210 ILE A N 1
ATOM 1629 C CA . ILE A 1 210 ? -4.675 15.870 -24.863 1.00 61.97 210 ILE A CA 1
ATOM 1630 C C . ILE A 1 210 ? -4.951 14.670 -23.935 1.00 61.97 210 ILE A C 1
ATOM 1632 O O . ILE A 1 210 ? -5.964 13.995 -24.098 1.00 61.97 210 ILE A O 1
ATOM 1636 N N . TYR A 1 211 ? -4.100 14.421 -22.933 1.00 68.31 211 TYR A N 1
ATOM 1637 C CA . TYR A 1 211 ? -4.193 13.256 -22.047 1.00 68.31 211 TYR A CA 1
ATOM 1638 C C . TYR A 1 211 ? -4.796 13.586 -20.689 1.00 68.31 211 TYR A C 1
ATOM 1640 O O . TYR A 1 211 ? -4.483 14.622 -20.107 1.00 68.31 211 TYR A O 1
ATOM 1648 N N . LYS A 1 212 ? -5.630 12.674 -20.159 1.00 69.75 212 LYS A N 1
ATOM 1649 C CA . LYS A 1 212 ? -6.487 12.878 -18.972 1.00 69.75 212 LYS A CA 1
ATOM 1650 C C . LYS A 1 212 ? -5.817 13.666 -17.841 1.00 69.75 212 LYS A C 1
ATOM 1652 O O . LYS A 1 212 ? -6.309 14.729 -17.479 1.00 69.75 212 LYS A O 1
ATOM 1657 N N . HIS A 1 213 ? -4.709 13.166 -17.290 1.00 73.38 213 HIS A N 1
ATOM 1658 C CA . HIS A 1 213 ? -4.086 13.800 -16.120 1.00 73.38 213 HIS A CA 1
ATOM 1659 C C . HIS A 1 213 ? -3.312 15.083 -16.485 1.00 73.38 213 HIS A C 1
ATOM 1661 O O . HIS A 1 213 ? -3.243 16.005 -15.677 1.00 73.38 213 HIS A O 1
ATOM 1667 N N . HIS A 1 214 ? -2.785 15.186 -17.711 1.00 75.69 214 HIS A N 1
ATOM 1668 C CA . HIS A 1 214 ? -2.064 16.374 -18.185 1.00 75.69 214 HIS A CA 1
ATOM 1669 C C . HIS A 1 214 ? -3.003 17.539 -18.516 1.00 75.69 214 HIS A C 1
ATOM 1671 O O . HIS A 1 214 ? -2.676 18.689 -18.228 1.00 75.69 214 HIS A O 1
ATOM 1677 N N . LYS A 1 215 ? -4.182 17.250 -19.087 1.00 69.06 215 LYS A N 1
ATOM 1678 C CA . LYS A 1 215 ? -5.192 18.244 -19.485 1.00 69.06 215 LYS A CA 1
ATOM 1679 C C . LYS A 1 215 ? -5.595 19.154 -18.330 1.00 69.06 215 LYS A C 1
ATOM 1681 O O . LYS A 1 215 ? -5.775 20.352 -18.515 1.00 69.06 215 LYS A O 1
ATOM 1686 N N . ASN A 1 216 ? -5.706 18.567 -17.147 1.00 67.56 216 ASN A N 1
ATOM 1687 C CA . ASN A 1 216 ? -6.188 19.238 -15.949 1.00 67.56 216 ASN A CA 1
ATOM 1688 C C . ASN A 1 216 ? -5.044 19.825 -15.101 1.00 67.56 216 ASN A C 1
ATOM 1690 O O . ASN A 1 216 ? -5.296 20.284 -13.994 1.00 67.56 216 ASN A O 1
ATOM 1694 N N . GLY A 1 217 ? -3.790 19.763 -15.575 1.00 67.25 217 GLY A N 1
ATOM 1695 C CA . GLY A 1 217 ? -2.620 20.201 -14.805 1.00 67.25 217 GLY A CA 1
ATOM 1696 C C . GLY A 1 217 ? -2.401 19.412 -13.509 1.00 67.25 217 GLY A C 1
ATOM 1697 O O . GLY A 1 217 ? -1.691 19.879 -12.628 1.00 67.25 217 GLY A O 1
ATOM 1698 N N . LEU A 1 218 ? -3.013 18.228 -13.384 1.00 67.75 218 LEU A N 1
ATOM 1699 C CA . LEU A 1 218 ? -2.992 17.429 -12.154 1.00 67.75 218 LEU A CA 1
ATOM 1700 C C . LEU A 1 218 ? -1.639 16.754 -11.916 1.00 67.75 218 LEU A C 1
ATOM 1702 O O . LEU A 1 218 ? -1.370 16.296 -10.811 1.00 67.75 218 LEU A O 1
ATOM 1706 N N . VAL A 1 219 ? -0.803 16.658 -12.953 1.00 76.25 219 VAL A N 1
ATOM 1707 C CA . VAL A 1 219 ? 0.511 16.014 -12.891 1.00 76.25 219 VAL A CA 1
ATOM 1708 C C . VAL A 1 219 ? 1.556 16.845 -13.624 1.00 76.25 219 VAL A C 1
ATOM 1710 O O . VAL A 1 219 ? 1.286 17.393 -14.692 1.00 76.25 219 VAL A O 1
ATOM 1713 N N . ASN A 1 220 ? 2.784 16.849 -13.105 1.00 78.94 220 ASN A N 1
ATOM 1714 C CA . ASN A 1 220 ? 3.959 17.448 -13.753 1.00 78.94 220 ASN A CA 1
ATOM 1715 C C . ASN A 1 220 ? 4.674 16.470 -14.709 1.00 78.94 220 ASN A C 1
ATOM 1717 O O . ASN A 1 220 ? 5.839 16.659 -15.053 1.00 78.94 220 ASN A O 1
ATOM 1721 N N . GLY A 1 221 ? 3.963 15.423 -15.137 1.00 88.56 221 GLY A N 1
ATOM 1722 C CA . GLY A 1 221 ? 4.469 14.345 -15.980 1.00 88.56 221 GLY A CA 1
ATOM 1723 C C . GLY A 1 221 ? 4.515 12.995 -15.273 1.00 88.56 221 GLY A C 1
ATOM 1724 O O . GLY A 1 221 ? 4.918 12.921 -14.117 1.00 88.56 221 GLY A O 1
ATOM 1725 N N . HIS A 1 222 ? 4.139 11.920 -15.966 1.00 92.38 222 HIS A N 1
ATOM 1726 C CA . HIS A 1 222 ? 4.243 10.546 -15.461 1.00 92.38 222 HIS A CA 1
ATOM 1727 C C . HIS A 1 222 ? 5.595 9.930 -15.785 1.00 92.38 222 HIS A C 1
ATOM 1729 O O . HIS A 1 222 ? 6.132 10.159 -16.865 1.00 92.38 222 HIS A O 1
ATOM 1735 N N . ILE A 1 223 ? 6.109 9.106 -14.877 1.00 95.56 223 ILE A N 1
ATOM 1736 C CA . ILE A 1 223 ? 7.367 8.369 -15.037 1.00 95.56 223 ILE A CA 1
ATOM 1737 C C . ILE A 1 223 ? 7.191 7.277 -16.092 1.00 95.56 223 ILE A C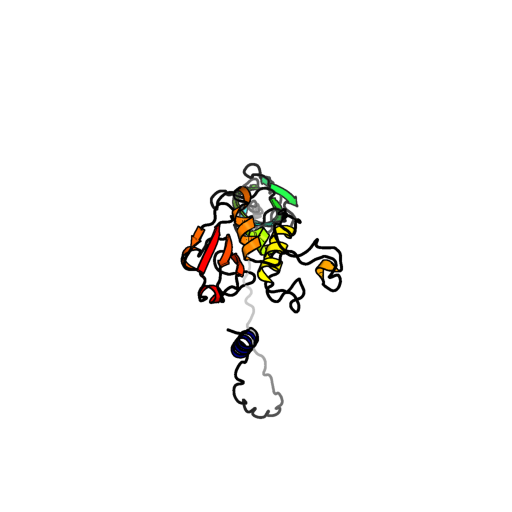 1
ATOM 1739 O O . ILE A 1 223 ? 6.237 6.511 -16.028 1.00 95.56 223 ILE A O 1
ATOM 1743 N N . LEU A 1 224 ? 8.101 7.201 -17.062 1.00 95.12 224 LEU A N 1
ATOM 1744 C CA . LEU A 1 224 ? 7.932 6.352 -18.247 1.00 95.12 224 LEU A CA 1
ATOM 1745 C C . LEU A 1 224 ? 8.674 5.015 -18.181 1.00 95.12 224 LEU A C 1
ATOM 1747 O O . LEU A 1 224 ? 8.260 4.066 -18.840 1.00 95.12 224 LEU A O 1
ATOM 1751 N N . ALA A 1 225 ? 9.769 4.930 -17.425 1.00 96.38 225 ALA A N 1
ATOM 1752 C CA . ALA A 1 225 ? 10.660 3.773 -17.446 1.00 96.38 225 ALA A CA 1
ATOM 1753 C C . ALA A 1 225 ? 10.698 3.060 -16.091 1.00 96.38 225 ALA A C 1
ATOM 1755 O O . ALA A 1 225 ? 11.048 3.656 -15.071 1.00 96.38 225 ALA A O 1
ATOM 1756 N N . ALA A 1 226 ? 10.365 1.767 -16.093 1.00 97.88 226 ALA A N 1
ATOM 1757 C CA . ALA A 1 226 ? 10.313 0.957 -14.879 1.00 97.88 226 ALA A CA 1
ATOM 1758 C C . ALA A 1 226 ? 11.703 0.780 -14.257 1.00 97.88 226 ALA A C 1
ATOM 1760 O O . ALA A 1 226 ? 11.845 0.964 -13.053 1.00 97.88 226 ALA A O 1
ATOM 1761 N N . GLN A 1 227 ? 12.737 0.534 -15.066 1.00 97.69 227 GLN A N 1
ATOM 1762 C CA . GLN A 1 227 ? 14.108 0.424 -14.566 1.00 97.69 227 GLN A CA 1
ATOM 1763 C C . GLN A 1 227 ? 14.646 1.725 -13.968 1.00 97.69 227 GLN A C 1
ATOM 1765 O O . GLN A 1 227 ? 15.323 1.688 -12.946 1.00 97.69 227 GLN A O 1
ATOM 1770 N N . GLU A 1 228 ? 14.334 2.885 -14.549 1.00 97.94 228 GLU A N 1
ATOM 1771 C CA . GLU A 1 228 ? 14.740 4.172 -13.965 1.00 97.94 228 GLU A CA 1
ATOM 1772 C C . GLU A 1 228 ? 14.065 4.393 -12.612 1.00 97.94 228 GLU A C 1
ATOM 1774 O O . GLU A 1 228 ? 14.726 4.790 -11.652 1.00 97.94 228 GLU A O 1
ATOM 1779 N N . LEU A 1 229 ? 12.773 4.060 -12.511 1.00 98.50 229 LEU A N 1
ATOM 1780 C CA . LEU A 1 229 ? 12.043 4.124 -11.251 1.00 98.50 229 LEU A CA 1
ATOM 1781 C C . LEU A 1 229 ? 12.622 3.156 -10.210 1.00 98.50 229 LEU A C 1
ATOM 1783 O O . LEU A 1 229 ? 12.880 3.569 -9.085 1.00 98.50 229 LEU A O 1
ATOM 1787 N N . ALA A 1 230 ? 12.886 1.905 -10.586 1.00 98.38 230 ALA A N 1
ATOM 1788 C CA . ALA A 1 230 ? 13.498 0.900 -9.718 1.00 98.38 230 ALA A CA 1
ATOM 1789 C C . ALA A 1 230 ? 14.894 1.326 -9.235 1.00 98.38 230 ALA A C 1
ATOM 1791 O O . ALA A 1 230 ? 15.214 1.214 -8.052 1.00 98.38 230 ALA A O 1
ATOM 1792 N N . ASN A 1 231 ? 15.715 1.876 -10.132 1.00 98.06 231 ASN A N 1
ATOM 1793 C CA . ASN A 1 231 ? 17.028 2.416 -9.793 1.00 98.06 231 ASN A CA 1
ATOM 1794 C C . ASN A 1 231 ? 16.913 3.588 -8.818 1.00 98.06 231 ASN A C 1
ATOM 1796 O O . ASN A 1 231 ? 17.667 3.642 -7.849 1.00 98.06 231 ASN A O 1
ATOM 1800 N N . TRP A 1 232 ? 15.961 4.500 -9.036 1.00 97.94 232 TRP A N 1
ATOM 1801 C CA . TRP A 1 232 ? 15.715 5.598 -8.108 1.00 97.94 232 TRP A CA 1
ATOM 1802 C C . TRP A 1 232 ? 15.262 5.077 -6.740 1.00 97.94 232 TRP A C 1
ATOM 1804 O O . TRP A 1 232 ? 15.883 5.441 -5.745 1.00 97.94 232 TRP A O 1
ATOM 1814 N N . ILE A 1 233 ? 14.284 4.166 -6.672 1.00 97.88 233 ILE A N 1
ATOM 1815 C CA . ILE A 1 233 ? 13.833 3.517 -5.424 1.00 97.88 233 ILE A CA 1
ATOM 1816 C C . ILE A 1 233 ? 15.018 2.895 -4.677 1.00 97.88 233 ILE A C 1
ATOM 1818 O O . ILE A 1 233 ? 15.167 3.093 -3.474 1.00 97.88 233 ILE A O 1
ATOM 1822 N N . ASN A 1 234 ? 15.930 2.233 -5.393 1.00 97.56 234 ASN A N 1
ATOM 1823 C CA . ASN A 1 234 ? 17.128 1.638 -4.804 1.00 97.56 234 ASN A CA 1
ATOM 1824 C C . ASN A 1 234 ? 18.066 2.656 -4.122 1.00 97.56 234 ASN A C 1
ATOM 1826 O O . ASN A 1 234 ? 18.837 2.282 -3.243 1.00 97.56 234 ASN A O 1
ATOM 1830 N N . THR A 1 235 ? 18.020 3.936 -4.509 1.00 96.69 235 THR A N 1
ATOM 1831 C CA . THR A 1 235 ? 18.777 5.011 -3.833 1.00 96.69 235 THR A CA 1
ATOM 1832 C C . THR A 1 235 ? 18.085 5.537 -2.574 1.00 96.69 235 THR A C 1
ATOM 1834 O O . THR A 1 235 ? 18.725 6.180 -1.746 1.00 96.69 235 THR A O 1
ATOM 1837 N N . GLN A 1 236 ? 16.790 5.266 -2.407 1.00 95.56 236 GLN A N 1
ATOM 1838 C CA . GLN A 1 236 ? 15.948 5.792 -1.332 1.00 95.56 236 GLN A CA 1
ATOM 1839 C C . GLN A 1 236 ? 15.877 4.816 -0.146 1.00 95.56 236 GLN A C 1
ATOM 1841 O O . GLN A 1 236 ? 14.798 4.448 0.321 1.00 95.56 236 GLN A O 1
ATOM 1846 N N . THR A 1 237 ? 17.035 4.383 0.357 1.00 92.38 237 THR A N 1
ATOM 1847 C CA . THR A 1 237 ? 17.133 3.315 1.371 1.00 92.38 237 THR A CA 1
ATOM 1848 C C . THR A 1 237 ? 16.500 3.660 2.717 1.00 92.38 237 THR A C 1
ATOM 1850 O O . THR A 1 237 ? 16.096 2.757 3.441 1.00 92.38 237 THR A O 1
ATOM 1853 N N . SER A 1 238 ? 16.370 4.945 3.053 1.00 87.94 238 SER A N 1
ATOM 1854 C CA . SER A 1 238 ? 15.662 5.394 4.258 1.00 87.94 238 SER A CA 1
ATOM 1855 C C . SER A 1 238 ? 14.146 5.208 4.178 1.00 87.94 238 SER A C 1
ATOM 1857 O O . SER A 1 238 ? 13.495 5.154 5.215 1.00 87.94 238 SER A O 1
ATOM 1859 N N . LEU A 1 239 ? 13.589 5.129 2.967 1.00 88.06 239 LEU A N 1
ATOM 1860 C CA . LEU A 1 239 ? 12.151 5.022 2.726 1.00 88.06 239 LEU A CA 1
ATOM 1861 C C . LEU A 1 239 ? 11.738 3.606 2.315 1.00 88.06 239 LEU A C 1
ATOM 1863 O O . LEU A 1 239 ? 10.728 3.105 2.789 1.00 88.06 239 LEU A O 1
ATOM 1867 N N . PHE A 1 240 ? 12.512 2.970 1.434 1.00 91.75 240 PHE A N 1
ATOM 1868 C CA . PHE A 1 240 ? 12.192 1.657 0.863 1.00 91.75 240 PHE A CA 1
ATOM 1869 C C . PHE A 1 240 ? 13.057 0.522 1.423 1.00 91.75 240 PHE A C 1
ATOM 1871 O O . PHE A 1 240 ? 12.897 -0.628 1.026 1.00 91.75 240 PHE A O 1
ATOM 1878 N N . GLY A 1 241 ? 14.014 0.825 2.301 1.00 91.44 241 GLY A N 1
ATOM 1879 C CA . GLY A 1 241 ? 14.988 -0.161 2.755 1.00 91.44 241 GLY A CA 1
ATOM 1880 C C . GLY A 1 241 ? 15.956 -0.590 1.647 1.00 91.44 241 GLY A C 1
ATOM 1881 O O . GLY A 1 241 ? 16.172 0.102 0.649 1.00 91.44 241 GLY A O 1
ATOM 1882 N N . ARG A 1 242 ? 16.600 -1.741 1.847 1.00 94.38 242 ARG A N 1
ATOM 1883 C CA . ARG A 1 242 ? 17.504 -2.337 0.855 1.00 94.38 242 ARG A CA 1
ATOM 1884 C C . ARG A 1 242 ? 16.713 -3.244 -0.081 1.00 94.38 242 ARG A C 1
ATOM 1886 O O . ARG A 1 242 ? 15.810 -3.939 0.371 1.00 94.38 242 ARG A O 1
ATOM 1893 N N . ARG A 1 243 ? 17.097 -3.284 -1.361 1.00 96.19 243 ARG A N 1
ATOM 1894 C CA . ARG A 1 243 ? 16.552 -4.291 -2.277 1.00 96.19 243 ARG A CA 1
ATOM 1895 C C . ARG A 1 243 ? 17.074 -5.678 -1.907 1.00 96.19 243 ARG A C 1
ATOM 1897 O O . ARG A 1 243 ? 18.262 -5.837 -1.621 1.00 96.19 243 ARG A O 1
ATOM 1904 N N . ASN A 1 244 ? 16.210 -6.666 -2.045 1.00 97.44 244 ASN A N 1
ATOM 1905 C CA . ASN A 1 244 ? 16.554 -8.073 -2.136 1.00 97.44 244 ASN A CA 1
ATOM 1906 C C . ASN A 1 244 ? 16.519 -8.489 -3.606 1.00 97.44 244 ASN A C 1
ATOM 1908 O O . ASN A 1 244 ? 15.655 -8.036 -4.357 1.00 97.44 244 ASN A O 1
ATOM 1912 N N . ILE A 1 245 ? 17.452 -9.344 -4.012 1.00 97.69 245 ILE A N 1
ATOM 1913 C CA . ILE A 1 245 ? 17.330 -10.086 -5.267 1.00 97.69 245 ILE A CA 1
ATOM 1914 C C . ILE A 1 245 ? 16.727 -11.432 -4.885 1.00 97.69 245 ILE A C 1
ATOM 1916 O O . ILE A 1 245 ? 17.299 -12.130 -4.053 1.00 97.69 245 ILE A O 1
ATOM 1920 N N . VAL A 1 246 ? 15.562 -11.737 -5.441 1.00 96.81 246 VAL A N 1
ATOM 1921 C CA . VAL A 1 246 ? 14.840 -12.997 -5.227 1.00 96.81 246 VAL A CA 1
ATOM 1922 C C . VAL A 1 246 ? 14.747 -13.745 -6.554 1.00 96.81 246 VAL A C 1
ATOM 1924 O O . VAL A 1 246 ? 14.982 -13.160 -7.614 1.00 96.81 246 VAL A O 1
ATOM 1927 N N . HIS A 1 247 ? 14.428 -15.034 -6.515 1.00 93.75 247 HIS A N 1
ATOM 1928 C CA . HIS A 1 247 ? 14.426 -15.887 -7.708 1.00 93.75 247 HIS A CA 1
ATOM 1929 C C . HIS A 1 247 ? 13.069 -16.523 -8.000 1.00 93.75 247 HIS A C 1
ATOM 1931 O O . HIS A 1 247 ? 12.886 -17.123 -9.055 1.00 93.75 247 HIS A O 1
ATOM 1937 N N . SER A 1 248 ? 12.113 -16.384 -7.086 1.00 93.50 248 SER A N 1
ATOM 1938 C CA . SER A 1 248 ? 10.821 -17.049 -7.175 1.00 93.50 248 SER A CA 1
ATOM 1939 C C . SER A 1 248 ? 9.723 -16.260 -6.466 1.00 93.50 248 SER A C 1
ATOM 1941 O O . SER A 1 248 ? 9.986 -15.393 -5.627 1.00 93.50 248 SER A O 1
ATOM 1943 N N . LYS A 1 249 ? 8.468 -16.574 -6.798 1.00 95.81 249 LYS A N 1
ATOM 1944 C CA . LYS A 1 249 ? 7.302 -16.049 -6.079 1.00 95.81 249 LYS A CA 1
ATOM 1945 C C . LYS A 1 249 ? 7.288 -16.548 -4.635 1.00 95.81 249 LYS A C 1
ATOM 1947 O O . LYS A 1 249 ?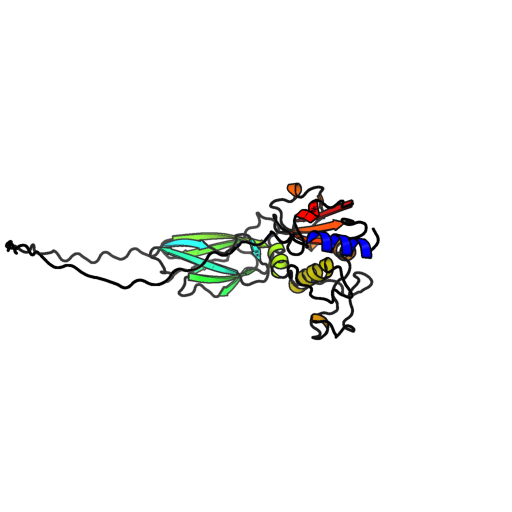 6.904 -15.813 -3.730 1.00 95.81 249 LYS A O 1
ATOM 1952 N N . GLU A 1 250 ? 7.711 -17.788 -4.428 1.00 96.56 250 GLU A N 1
ATOM 1953 C CA . GLU A 1 250 ? 7.678 -18.501 -3.155 1.00 96.56 250 GLU A CA 1
ATOM 1954 C C . GLU A 1 250 ? 8.497 -17.780 -2.079 1.00 96.56 250 GLU A C 1
ATOM 1956 O O . GLU A 1 250 ? 8.063 -17.698 -0.932 1.00 96.56 250 GLU A O 1
ATOM 1961 N N . GLU A 1 251 ? 9.625 -17.172 -2.454 1.00 96.75 251 GLU A N 1
ATOM 1962 C CA . GLU A 1 251 ? 10.468 -16.378 -1.548 1.00 96.75 251 GLU A CA 1
ATOM 1963 C C . GLU A 1 251 ? 9.783 -15.121 -0.994 1.00 96.75 251 GLU A C 1
ATOM 1965 O O . GLU A 1 251 ? 10.209 -14.584 0.034 1.00 96.75 251 GLU A O 1
ATOM 1970 N N . ILE A 1 252 ? 8.748 -14.622 -1.673 1.00 95.75 252 ILE A N 1
ATOM 1971 C CA . ILE A 1 252 ? 8.054 -13.374 -1.326 1.00 95.75 252 ILE A CA 1
ATOM 1972 C C . ILE A 1 252 ? 6.574 -13.576 -0.981 1.00 95.75 252 ILE A C 1
ATOM 1974 O O . ILE A 1 252 ? 5.851 -12.599 -0.767 1.00 95.75 252 ILE A O 1
ATOM 1978 N N . LEU A 1 253 ? 6.104 -14.822 -0.882 1.00 95.44 253 LEU A N 1
ATOM 1979 C CA . LEU A 1 253 ? 4.757 -15.115 -0.393 1.00 95.44 253 LEU A CA 1
ATOM 1980 C C . LEU A 1 253 ? 4.588 -14.627 1.053 1.00 95.44 253 LEU A C 1
ATOM 1982 O O . LEU A 1 253 ? 5.451 -14.826 1.904 1.00 95.44 253 LEU A O 1
ATOM 1986 N N . GLY A 1 254 ? 3.470 -13.952 1.322 1.00 91.69 254 GLY A N 1
ATOM 1987 C CA . GLY A 1 254 ? 3.159 -13.343 2.621 1.00 91.69 254 GLY A CA 1
ATOM 1988 C C . GLY A 1 254 ? 3.939 -12.061 2.945 1.00 91.69 254 GLY A C 1
ATOM 1989 O O . GLY A 1 254 ? 3.606 -11.384 3.916 1.00 91.69 254 GLY A O 1
ATOM 1990 N N . ARG A 1 255 ? 4.934 -11.692 2.131 1.00 92.31 255 ARG A N 1
ATOM 1991 C CA . ARG A 1 255 ? 5.702 -10.446 2.266 1.00 92.31 255 ARG A CA 1
ATOM 1992 C C . ARG A 1 255 ? 5.099 -9.379 1.370 1.00 92.31 255 ARG A C 1
ATOM 1994 O O . ARG A 1 255 ? 4.787 -9.661 0.224 1.00 92.31 255 ARG A O 1
ATOM 2001 N N . SER A 1 256 ? 4.965 -8.152 1.852 1.00 93.06 256 SER A N 1
ATOM 2002 C CA . SER A 1 256 ? 4.405 -7.046 1.072 1.00 93.06 256 SER A CA 1
ATOM 2003 C C . SER A 1 256 ? 5.501 -6.066 0.668 1.00 93.06 256 SER A C 1
ATOM 2005 O O . SER A 1 256 ? 6.458 -5.854 1.413 1.00 93.06 256 SER A O 1
ATOM 2007 N N . GLY A 1 257 ? 5.405 -5.494 -0.529 1.00 95.44 257 GLY A N 1
ATOM 2008 C CA . GLY A 1 257 ? 6.506 -4.698 -1.048 1.00 95.44 257 GLY A CA 1
ATOM 2009 C C . GLY A 1 257 ? 6.332 -4.142 -2.451 1.00 95.44 257 GLY A C 1
ATOM 2010 O O . GLY A 1 257 ? 5.317 -4.332 -3.122 1.00 95.44 257 GLY A O 1
ATOM 2011 N N . VAL A 1 258 ? 7.381 -3.465 -2.907 1.00 98.00 258 VAL A N 1
ATOM 2012 C CA . VAL A 1 258 ? 7.547 -3.115 -4.322 1.00 98.00 258 VAL A CA 1
ATOM 2013 C C . VAL A 1 258 ? 8.339 -4.220 -4.998 1.00 98.00 258 VAL A C 1
ATOM 2015 O O . VAL A 1 258 ? 9.320 -4.718 -4.448 1.00 98.00 258 VAL A O 1
ATOM 2018 N N . ILE A 1 259 ? 7.922 -4.583 -6.205 1.00 98.38 259 ILE A N 1
ATOM 2019 C CA . ILE A 1 259 ? 8.535 -5.645 -6.998 1.00 98.38 259 ILE A CA 1
ATOM 2020 C C . ILE A 1 259 ? 8.906 -5.123 -8.381 1.00 98.38 259 ILE A C 1
ATOM 2022 O O . ILE A 1 259 ? 8.147 -4.377 -9.004 1.00 98.38 259 ILE A O 1
ATOM 2026 N N . PHE A 1 260 ? 10.087 -5.505 -8.858 1.00 98.62 260 PHE A N 1
ATOM 2027 C CA . PHE A 1 260 ? 10.614 -5.116 -10.158 1.00 98.62 260 PHE A CA 1
ATOM 2028 C C . PHE A 1 260 ? 11.188 -6.327 -10.896 1.00 98.62 260 PHE A C 1
ATOM 2030 O O . PHE A 1 260 ? 12.189 -6.904 -10.475 1.00 98.62 260 PHE A O 1
ATOM 2037 N N . PHE A 1 261 ? 10.558 -6.680 -12.012 1.00 98.38 261 PHE A N 1
ATOM 2038 C CA . PHE A 1 261 ? 11.009 -7.700 -12.951 1.00 98.38 261 PHE A CA 1
ATOM 2039 C C . PHE A 1 261 ? 11.902 -7.026 -13.982 1.00 98.38 261 PHE A C 1
ATOM 2041 O O . PHE A 1 261 ? 11.416 -6.246 -14.807 1.00 98.38 261 PHE A O 1
ATOM 2048 N N . ARG A 1 262 ? 13.197 -7.320 -13.936 1.00 98.06 262 ARG A N 1
ATOM 2049 C CA . ARG A 1 262 ? 14.164 -6.799 -14.893 1.00 98.06 262 ARG A CA 1
ATOM 2050 C C . ARG A 1 262 ? 14.247 -7.710 -16.107 1.00 98.06 262 ARG A C 1
ATOM 2052 O O . ARG A 1 262 ? 14.497 -8.902 -15.948 1.00 98.06 262 ARG A O 1
ATOM 2059 N N . ASP A 1 263 ? 14.141 -7.135 -17.299 1.00 96.38 263 ASP A N 1
ATOM 2060 C CA . ASP A 1 263 ? 14.294 -7.856 -18.566 1.00 96.38 263 ASP A CA 1
ATOM 2061 C C . ASP A 1 263 ? 13.370 -9.101 -18.675 1.00 96.38 263 ASP A C 1
ATOM 2063 O O . ASP A 1 263 ? 13.790 -10.154 -19.136 1.00 96.38 263 ASP A O 1
ATOM 2067 N N . GLY A 1 264 ? 12.111 -9.012 -18.217 1.00 92.19 264 GLY A N 1
ATOM 2068 C CA . GLY A 1 264 ? 11.171 -10.150 -18.165 1.00 92.19 264 GLY A CA 1
ATOM 2069 C C . GLY A 1 264 ? 10.623 -10.600 -19.524 1.00 92.19 264 GLY A C 1
ATOM 2070 O O . GLY A 1 264 ? 10.324 -11.772 -19.730 1.00 92.19 264 GLY A O 1
ATOM 2071 N N . TRP A 1 265 ? 10.506 -9.678 -20.482 1.00 94.31 265 TRP A N 1
ATOM 2072 C CA . TRP A 1 265 ? 10.035 -9.972 -21.844 1.00 94.31 265 TRP A CA 1
ATOM 2073 C C . TRP A 1 265 ? 11.018 -9.402 -22.866 1.00 94.31 265 TRP A C 1
ATOM 2075 O O . TRP A 1 265 ? 10.738 -8.420 -23.562 1.00 94.31 265 TRP A O 1
ATOM 2085 N N . GLY A 1 266 ? 12.220 -9.982 -22.905 1.00 91.75 266 GLY A N 1
ATOM 2086 C CA . GLY A 1 266 ? 13.369 -9.386 -23.586 1.00 91.75 266 GLY A CA 1
ATOM 2087 C C . GLY A 1 266 ? 13.883 -8.194 -22.783 1.00 91.75 266 GLY A C 1
ATOM 2088 O O . GLY A 1 266 ? 14.000 -8.279 -21.575 1.00 91.75 266 GLY A O 1
ATOM 2089 N N . THR A 1 267 ? 14.124 -7.043 -23.407 1.00 92.50 267 THR A N 1
ATOM 2090 C CA . THR A 1 267 ? 14.580 -5.830 -22.691 1.00 92.50 267 THR A CA 1
ATOM 2091 C C . THR A 1 267 ? 13.441 -5.057 -22.007 1.00 92.50 267 THR A C 1
ATOM 2093 O O . THR A 1 267 ? 13.544 -3.848 -21.809 1.00 92.50 267 THR A O 1
ATOM 2096 N N . THR A 1 268 ? 12.294 -5.701 -21.776 1.00 94.56 268 THR A N 1
ATOM 2097 C CA . THR A 1 268 ? 11.105 -5.057 -21.202 1.00 94.56 268 THR A CA 1
ATOM 2098 C C . THR A 1 268 ? 10.999 -5.398 -19.728 1.00 94.56 268 THR A C 1
ATOM 2100 O O . THR A 1 268 ? 10.878 -6.570 -19.371 1.00 94.56 268 THR A O 1
ATOM 2103 N N . ASP A 1 269 ? 10.976 -4.366 -18.892 1.00 97.62 269 ASP A N 1
ATOM 2104 C CA . ASP A 1 269 ? 10.818 -4.504 -17.450 1.00 97.62 269 ASP A CA 1
ATOM 2105 C C . ASP A 1 269 ? 9.363 -4.321 -16.984 1.00 97.62 269 ASP A C 1
ATOM 2107 O O . ASP A 1 269 ? 8.540 -3.683 -17.652 1.00 97.62 269 ASP A O 1
ATOM 2111 N N . HIS A 1 270 ? 9.067 -4.777 -15.766 1.00 97.81 270 HIS A N 1
ATOM 2112 C CA . HIS A 1 270 ? 7.820 -4.477 -15.058 1.00 97.81 270 HIS A CA 1
ATOM 2113 C C . HIS A 1 270 ? 8.101 -4.034 -13.626 1.00 97.81 270 HIS A C 1
ATOM 2115 O O . HIS A 1 270 ? 8.950 -4.608 -12.958 1.00 97.81 270 HIS A O 1
ATOM 2121 N N . ILE A 1 271 ? 7.376 -3.026 -13.146 1.00 98.62 271 ILE A N 1
ATOM 2122 C CA . ILE A 1 271 ? 7.404 -2.592 -11.745 1.00 98.62 271 ILE A CA 1
ATOM 2123 C C . ILE A 1 271 ? 5.977 -2.511 -11.217 1.00 98.62 271 ILE A C 1
ATOM 2125 O O . ILE A 1 271 ? 5.083 -2.046 -11.931 1.00 98.62 271 ILE A O 1
ATOM 2129 N N . ASP A 1 272 ? 5.770 -2.973 -9.989 1.00 98.12 272 ASP A N 1
ATOM 2130 C CA . ASP A 1 272 ? 4.450 -3.051 -9.371 1.00 98.12 272 ASP A CA 1
ATOM 2131 C C . ASP A 1 272 ? 4.512 -3.021 -7.844 1.00 98.12 272 ASP A C 1
ATOM 2133 O O . ASP A 1 272 ? 5.578 -3.058 -7.223 1.00 98.12 272 ASP A O 1
ATOM 2137 N N . VAL A 1 273 ? 3.320 -3.030 -7.262 1.00 97.19 273 VAL A N 1
ATOM 2138 C CA . VAL A 1 273 ? 3.062 -3.308 -5.859 1.00 97.19 273 VAL A CA 1
ATOM 2139 C C . VAL A 1 273 ? 2.663 -4.780 -5.675 1.00 97.19 273 VAL A C 1
ATOM 2141 O O . VAL A 1 273 ? 1.906 -5.325 -6.480 1.00 97.19 273 VAL A O 1
ATOM 2144 N N . TRP A 1 274 ? 3.127 -5.392 -4.584 1.00 96.31 274 TRP A N 1
ATOM 2145 C CA . TRP A 1 274 ? 2.843 -6.762 -4.159 1.00 96.31 274 TRP A CA 1
ATOM 2146 C C . TRP A 1 274 ? 2.311 -6.794 -2.714 1.00 96.31 274 TRP A C 1
ATOM 2148 O O . TRP A 1 274 ? 2.927 -6.216 -1.818 1.00 96.31 274 TRP A O 1
ATOM 2158 N N . ASP A 1 275 ? 1.184 -7.468 -2.463 1.00 92.69 275 ASP A N 1
ATOM 2159 C CA . ASP A 1 275 ? 0.568 -7.580 -1.120 1.00 92.69 275 ASP A CA 1
ATOM 2160 C C . ASP A 1 275 ? 0.940 -8.856 -0.350 1.00 92.69 275 ASP A C 1
ATOM 2162 O O . ASP A 1 275 ? 0.424 -9.081 0.744 1.00 92.69 275 ASP A O 1
ATOM 2166 N N . GLY A 1 276 ? 1.814 -9.698 -0.900 1.00 93.00 276 GLY A N 1
ATOM 2167 C CA . GLY A 1 276 ? 2.096 -11.031 -0.361 1.00 93.00 276 GLY A CA 1
ATOM 2168 C C . GLY A 1 276 ? 1.432 -12.164 -1.131 1.00 93.00 276 GLY A C 1
ATOM 2169 O O . GLY A 1 276 ? 1.804 -13.318 -0.924 1.00 93.00 276 GLY A O 1
ATOM 2170 N N . ALA A 1 277 ? 0.500 -11.868 -2.038 1.00 94.06 277 ALA A N 1
ATOM 2171 C CA . ALA A 1 277 ? -0.177 -12.885 -2.838 1.00 94.06 277 ALA A CA 1
ATOM 2172 C C . ALA A 1 277 ? -0.355 -12.496 -4.313 1.00 94.06 277 ALA A C 1
ATOM 2174 O O . ALA A 1 277 ? -0.328 -13.376 -5.184 1.00 94.06 277 ALA A O 1
ATOM 2175 N N . SER A 1 278 ? -0.555 -11.208 -4.597 1.00 95.19 278 SER A N 1
ATOM 2176 C CA . SER A 1 278 ? -0.931 -10.689 -5.909 1.00 95.19 278 SER A CA 1
ATOM 2177 C C . SER A 1 278 ? -0.265 -9.351 -6.242 1.00 95.19 278 SER A C 1
ATOM 2179 O O . SER A 1 278 ? 0.076 -8.550 -5.375 1.00 95.19 278 SER A O 1
ATOM 2181 N N . LEU A 1 279 ? -0.109 -9.109 -7.546 1.00 96.75 279 LEU A N 1
ATOM 2182 C CA . LEU A 1 279 ? 0.282 -7.814 -8.109 1.00 96.75 279 LEU A CA 1
ATOM 2183 C C . LEU A 1 279 ? -0.959 -6.937 -8.306 1.00 96.75 279 LEU A C 1
ATOM 2185 O O . LEU A 1 279 ? -2.009 -7.452 -8.696 1.00 96.75 279 LEU A O 1
ATOM 2189 N N . VAL A 1 280 ? -0.834 -5.619 -8.136 1.00 96.38 280 VAL A N 1
ATOM 2190 C CA . VAL A 1 280 ? -1.961 -4.698 -8.378 1.00 96.38 280 VAL A CA 1
ATOM 2191 C C . VAL A 1 280 ? -2.199 -4.468 -9.873 1.00 96.38 280 VAL A C 1
ATOM 2193 O O . VAL A 1 280 ? -3.337 -4.504 -10.350 1.00 96.38 280 VAL A O 1
ATOM 2196 N N . GLY A 1 281 ? -1.136 -4.174 -10.627 1.00 93.56 281 GLY A N 1
ATOM 2197 C CA . GLY A 1 281 ? -1.205 -3.883 -12.062 1.00 93.56 281 GLY A CA 1
ATOM 2198 C C . GLY A 1 281 ? -0.866 -5.068 -12.972 1.00 93.56 281 GLY A C 1
ATOM 2199 O O . GLY A 1 281 ? -1.250 -5.071 -14.142 1.00 93.56 281 GLY A O 1
ATOM 2200 N N . GLY A 1 282 ? -0.130 -6.048 -12.462 1.00 93.31 282 GLY A N 1
ATOM 2201 C CA . GLY A 1 282 ? 0.398 -7.186 -13.204 1.00 93.31 282 GLY A CA 1
ATOM 2202 C C . GLY A 1 282 ? -0.487 -8.426 -13.144 1.00 93.31 282 GLY A C 1
ATOM 2203 O O . GLY A 1 282 ? -1.650 -8.384 -12.729 1.00 93.31 282 GLY A O 1
ATOM 2204 N N . PHE A 1 283 ? 0.076 -9.548 -13.587 1.00 92.94 283 PHE A N 1
ATOM 2205 C CA . PHE A 1 283 ? -0.568 -10.860 -13.571 1.00 92.94 283 PHE A CA 1
ATOM 2206 C C . PHE A 1 283 ? 0.314 -11.867 -12.829 1.00 92.94 283 PHE A C 1
ATOM 2208 O O . PHE A 1 283 ? 1.536 -11.773 -12.933 1.00 92.94 283 PHE A O 1
ATOM 2215 N N . PRO A 1 284 ? -0.265 -12.864 -12.134 1.00 90.88 284 PRO A N 1
ATOM 2216 C CA . PRO A 1 284 ? 0.519 -13.926 -11.504 1.00 90.88 284 PRO A CA 1
ATOM 2217 C C . PRO A 1 284 ? 1.464 -14.656 -12.470 1.00 90.88 284 PRO A C 1
ATOM 2219 O O . PRO A 1 284 ? 2.553 -15.035 -12.065 1.00 90.88 284 PRO A O 1
ATOM 2222 N N . SER A 1 285 ? 1.100 -14.778 -13.751 1.00 93.94 285 SER A N 1
ATOM 2223 C CA . SER A 1 285 ? 1.942 -15.402 -14.781 1.00 93.94 285 SER A CA 1
ATOM 2224 C C . SER A 1 285 ? 3.205 -14.604 -15.133 1.00 93.94 285 SER A C 1
ATOM 2226 O O . SER A 1 285 ? 4.008 -15.040 -15.947 1.00 93.94 285 SER A O 1
ATOM 2228 N N . TYR A 1 286 ? 3.403 -13.410 -14.564 1.00 95.00 286 TYR A N 1
ATOM 2229 C CA . TYR A 1 286 ? 4.637 -12.643 -14.766 1.00 95.00 286 TYR A CA 1
ATOM 2230 C C . TYR A 1 286 ? 5.845 -13.307 -14.101 1.00 95.00 286 TYR A C 1
ATOM 2232 O O . TYR A 1 286 ? 6.969 -13.072 -14.526 1.00 95.00 286 TYR A O 1
ATOM 2240 N N . PHE A 1 287 ? 5.618 -14.165 -13.104 1.00 95.56 287 PHE A N 1
ATOM 2241 C CA . PHE A 1 287 ? 6.669 -14.998 -12.523 1.00 95.56 287 PHE A CA 1
ATOM 2242 C C . PHE A 1 287 ? 7.115 -16.137 -13.452 1.00 95.56 287 PHE A C 1
ATOM 2244 O O . PHE A 1 287 ? 8.195 -16.674 -13.243 1.00 95.56 287 PHE A O 1
ATOM 2251 N N . ASP A 1 288 ? 6.339 -16.459 -14.495 1.00 95.00 288 ASP A N 1
ATOM 2252 C CA . ASP A 1 288 ? 6.713 -17.449 -15.518 1.00 95.00 288 ASP A CA 1
ATOM 2253 C C . ASP A 1 288 ? 7.604 -16.838 -16.619 1.00 95.00 288 ASP A C 1
ATOM 2255 O O . ASP A 1 288 ? 8.019 -17.525 -17.553 1.00 95.00 288 ASP A O 1
ATOM 2259 N N . ALA A 1 289 ? 7.848 -15.525 -16.557 1.00 94.00 289 ALA A N 1
ATOM 2260 C CA . ALA A 1 289 ? 8.671 -14.808 -17.517 1.00 94.00 289 ALA A CA 1
ATOM 2261 C C . ALA A 1 289 ? 10.167 -15.063 -17.266 1.00 94.00 289 ALA A C 1
ATOM 2263 O O . ALA A 1 289 ? 10.597 -15.222 -16.126 1.00 94.00 289 ALA A O 1
ATOM 2264 N N . ASP A 1 290 ? 10.973 -15.040 -18.328 1.00 93.75 290 ASP A N 1
ATOM 2265 C CA . ASP A 1 290 ? 12.427 -15.238 -18.255 1.00 93.75 290 ASP A CA 1
ATOM 2266 C C . ASP A 1 290 ? 13.133 -13.924 -17.885 1.00 93.75 290 ASP A C 1
ATOM 2268 O O . ASP A 1 290 ? 13.812 -13.301 -18.700 1.00 93.75 290 ASP A O 1
ATOM 2272 N N . PHE A 1 291 ? 12.887 -13.440 -16.664 1.00 95.25 291 PHE A N 1
ATOM 2273 C CA . PHE A 1 291 ? 13.512 -12.222 -16.153 1.00 95.25 291 PHE A CA 1
ATOM 2274 C C . PHE A 1 291 ? 14.978 -12.455 -15.789 1.00 95.25 291 PHE A C 1
ATOM 2276 O O . PHE A 1 291 ? 15.364 -13.475 -15.222 1.00 95.25 291 PHE A O 1
ATOM 2283 N N . LYS A 1 292 ? 15.810 -11.444 -16.038 1.00 96.62 292 LYS A N 1
ATOM 2284 C CA . LYS A 1 292 ? 17.228 -11.479 -15.674 1.00 96.62 292 LYS A CA 1
ATOM 2285 C C . LYS A 1 292 ? 17.439 -11.365 -14.167 1.00 96.62 292 LYS A C 1
ATOM 2287 O O . LYS A 1 292 ? 18.320 -12.010 -13.608 1.00 96.62 292 LYS A O 1
ATOM 2292 N N . GLU A 1 293 ? 16.672 -10.490 -13.522 1.00 97.19 293 GLU A N 1
ATOM 2293 C CA . GLU A 1 293 ? 16.699 -10.280 -12.075 1.00 97.19 293 GLU A CA 1
ATOM 2294 C C . GLU A 1 293 ? 15.296 -9.918 -11.586 1.00 97.19 293 GLU A C 1
ATOM 2296 O O . GLU A 1 293 ? 14.568 -9.187 -12.260 1.00 97.19 293 GLU A O 1
ATOM 2301 N N . LEU A 1 294 ? 14.948 -10.366 -10.382 1.00 98.06 294 LEU A N 1
ATOM 2302 C CA . LEU A 1 294 ? 13.741 -9.942 -9.686 1.00 98.06 294 LEU A CA 1
ATOM 2303 C C . LEU A 1 294 ? 14.144 -9.199 -8.416 1.00 98.06 294 LEU A C 1
ATOM 2305 O O . LEU A 1 294 ? 14.740 -9.771 -7.503 1.00 98.06 294 LEU A O 1
ATOM 2309 N N . TRP A 1 295 ? 13.886 -7.894 -8.388 1.00 98.50 295 TRP A N 1
ATOM 2310 C CA . TRP A 1 295 ? 14.186 -7.054 -7.233 1.00 98.50 295 TRP A CA 1
ATOM 2311 C C . TRP A 1 295 ? 12.932 -6.882 -6.387 1.00 98.50 295 TRP A C 1
ATOM 2313 O O . TRP A 1 295 ? 11.847 -6.625 -6.910 1.00 98.50 295 TRP A O 1
ATOM 2323 N N . PHE A 1 296 ? 13.100 -6.982 -5.075 1.00 98.25 296 PHE A N 1
ATOM 2324 C CA . PHE A 1 296 ? 12.020 -6.854 -4.112 1.00 98.25 296 PHE A CA 1
ATOM 2325 C C . PHE A 1 296 ? 12.436 -5.960 -2.946 1.00 98.25 296 PHE A C 1
ATOM 2327 O O . PHE A 1 296 ? 13.509 -6.144 -2.371 1.00 98.25 296 PHE A O 1
ATOM 2334 N N . TRP A 1 297 ? 11.587 -5.006 -2.582 1.00 97.31 297 TRP A N 1
ATOM 2335 C CA . TRP A 1 297 ? 11.747 -4.188 -1.381 1.00 97.31 297 TRP A CA 1
ATOM 2336 C C . TRP A 1 297 ? 10.627 -4.526 -0.416 1.00 97.31 297 TRP A C 1
ATOM 2338 O O . TRP A 1 297 ? 9.466 -4.296 -0.751 1.00 97.31 297 TRP A O 1
ATOM 2348 N N . ASP A 1 298 ? 10.970 -5.041 0.764 1.00 93.12 298 ASP A N 1
ATOM 2349 C CA . ASP A 1 298 ? 10.000 -5.217 1.842 1.00 93.12 298 ASP A CA 1
ATOM 2350 C C . ASP A 1 298 ? 9.533 -3.845 2.326 1.00 93.12 298 ASP A C 1
ATOM 2352 O O . ASP A 1 298 ? 10.338 -3.013 2.751 1.00 93.12 298 ASP A O 1
ATOM 2356 N N . ILE A 1 299 ? 8.225 -3.617 2.253 1.00 89.12 299 ILE A N 1
ATOM 2357 C CA . ILE A 1 299 ? 7.592 -2.399 2.746 1.00 89.12 299 ILE A CA 1
ATOM 2358 C C . ILE A 1 299 ? 6.475 -2.823 3.681 1.00 89.12 299 ILE A C 1
ATOM 2360 O O . ILE A 1 299 ? 5.584 -3.594 3.303 1.00 89.12 299 ILE A O 1
ATOM 2364 N N . TYR A 1 300 ? 6.565 -2.314 4.905 1.00 75.69 300 TYR A N 1
ATOM 2365 C CA . TYR A 1 300 ? 5.638 -2.610 5.984 1.00 75.69 300 TYR A CA 1
ATOM 2366 C C . TYR A 1 300 ? 4.462 -1.662 5.953 1.00 75.69 300 TYR A C 1
ATOM 2368 O O . TYR A 1 300 ? 4.623 -0.456 5.642 1.00 75.69 300 TYR A O 1
#

pLDDT: mean 84.69, std 17.85, range [35.81, 98.62]

Radius of gyration: 30.82 Å; chains: 1; bounding box: 83×50×79 Å

Foldseek 3Di:
DDPVVVVVVVVVVPPDDDDDDDDDDDDDDDDDDDDDDDDDDDDDDDDDDDPDDPPDPDDPDDPDDKEWDDKDFPDLAAEAQDKTKIAIAIVVGQDCPQKDKDQVQPDQKDWPAGQDSRRMTIIHHHDFQPDPPSWGWIWIDGPPYIDIRIHGHFNLVQLLVQQPFQDQQWDCVVQVDCQQQRSQRSCVSSVNDDDLPCVQFNWDALVPLVGDCSVVVNDRGGGRALVSVVVVLCVPCVAQNHKDWDLALVVQAQFWWKKKFQCQPHRDIHIFTDRRPDTRNDGPCSRVTPGPIMITTGTD